Protein AF-A0A7S0TT27-F1 (afdb_monomer)

Organism: Hemiselmis andersenii (NCBI:txid464988)

Secondary structure (DSSP, 8-state):
-------PPP---------------TTSS---STTHHHHHHHHHHHHHHHHHHHHHHHHHHHHHHHHHHHHHHHHHHS----TTTT------------------------------------------------PPPPTT--HHHHHHHHHHS-HHHHHHHHHHHHHHHTTSS-HHHHHHHHHTTTTT-HHHHHHHHSS-----------HHHHHHHHHHHTS----

Foldseek 3Di:
DDDDDPDDPPPPDPPDDPDPPPPDDLPPDDDDDPCVVVSVVVVVVVVVVVVVVVVVVVVVVVVVVVVVVVVVVVCVVDVPPPPPPPPPDDDDDDDDDDDDDDDDDPPPPDDPPPPPPPDDPDPDDPDDPDDQPPDAQDPPDHPVLLVQLLVQADPVLNVQLVVLVVCVSSVNADSVRNLVSVVVCCVRGVSSVVSVVPDPPPPPPPVPQPVVNVVVVVVVVVDDPDD

Mean predicted aligned error: 20.63 Å

Sequence (227 aa):
GQPVFPFPPPAWGARSAPSTIIAWKPGSGVRFGSDSKQMLRCSQLFEELQAEVKDIQKRKRERDEEERATSKRIALANPLNPPFSALTTVAPAAAAATVKRVPAPLKVEAAPVKVETIASPTFRVPMSPKAKAQRSVPAPLSWPVVHQCLDEVSSSAAVAIKLALDCWRRNTLSDEDLISTIRCHSSASPALAKALSSAPKAEEEFEVASSDDMAALLKLSAGAIPA

Structure (mmCIF, N/CA/C/O backbone):
data_AF-A0A7S0TT27-F1
#
_entry.id   AF-A0A7S0TT27-F1
#
loop_
_atom_site.group_PDB
_atom_site.id
_atom_site.type_symbol
_atom_site.label_atom_id
_atom_site.label_alt_id
_atom_site.label_comp_id
_atom_site.label_asym_id
_atom_site.label_entity_id
_atom_site.label_seq_id
_atom_site.pdbx_PDB_ins_code
_atom_site.Cartn_x
_atom_site.Cartn_y
_atom_site.Cartn_z
_atom_site.occupancy
_atom_site.B_iso_or_equiv
_atom_site.auth_seq_id
_atom_site.auth_comp_id
_atom_site.auth_asym_id
_atom_site.auth_atom_id
_atom_site.pdbx_PDB_model_num
ATOM 1 N N . GLY A 1 1 ? 31.888 29.737 44.671 1.00 46.75 1 GLY A N 1
ATOM 2 C CA . GLY A 1 1 ? 32.438 28.939 43.562 1.00 46.75 1 GLY A CA 1
ATOM 3 C C . GLY A 1 1 ? 31.289 28.438 42.725 1.00 46.75 1 GLY A C 1
ATOM 4 O O . GLY A 1 1 ? 30.429 27.764 43.272 1.00 46.75 1 GLY A O 1
ATOM 5 N N . GLN A 1 2 ? 31.223 28.833 41.456 1.00 41.53 2 GLN A N 1
ATOM 6 C CA . GLN A 1 2 ? 30.239 28.308 40.508 1.00 41.53 2 GLN A CA 1
ATOM 7 C C . GLN A 1 2 ? 30.875 27.193 39.666 1.00 41.53 2 GLN A C 1
ATOM 9 O O . GLN A 1 2 ? 32.054 27.315 39.327 1.00 41.53 2 GLN A O 1
ATOM 14 N N . PRO A 1 3 ? 30.140 26.118 39.331 1.00 56.19 3 PRO A N 1
ATOM 15 C CA . PRO A 1 3 ? 30.650 25.080 38.450 1.00 56.19 3 PRO A CA 1
ATOM 16 C C . PRO A 1 3 ? 30.638 25.565 36.995 1.00 56.19 3 PRO A C 1
ATOM 18 O O . PRO A 1 3 ? 29.597 25.909 36.438 1.00 56.19 3 PRO A O 1
ATOM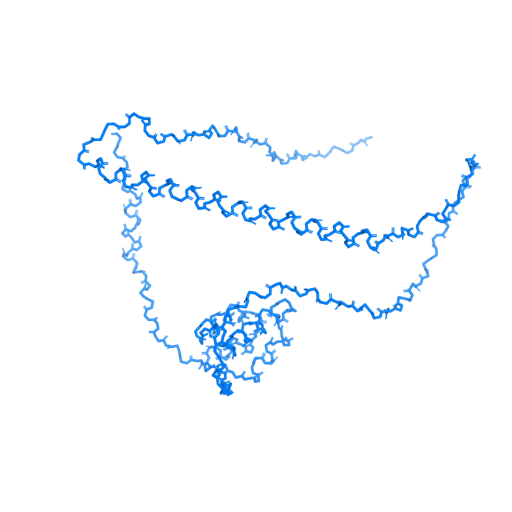 21 N N . VAL A 1 4 ? 31.824 25.576 36.391 1.00 56.44 4 VAL A N 1
ATOM 22 C CA . VAL A 1 4 ? 32.042 25.768 34.956 1.00 56.44 4 VAL A CA 1
ATOM 23 C C . VAL A 1 4 ? 31.762 24.430 34.268 1.00 56.44 4 VAL A C 1
ATOM 25 O O . VAL A 1 4 ? 32.466 23.455 34.516 1.00 56.44 4 VAL A O 1
ATOM 28 N N . PHE A 1 5 ? 30.737 24.368 33.419 1.00 53.78 5 PHE A N 1
ATOM 29 C CA . PHE A 1 5 ? 30.515 23.234 32.518 1.00 53.78 5 PHE A CA 1
ATOM 30 C C . PHE A 1 5 ? 31.282 23.469 31.205 1.00 53.78 5 PHE A C 1
ATOM 32 O O . PHE A 1 5 ? 31.020 24.472 30.539 1.00 53.78 5 PHE A O 1
ATOM 39 N N . PRO A 1 6 ? 32.201 22.574 30.791 1.00 62.50 6 PRO A N 1
ATOM 40 C CA . PRO A 1 6 ? 32.959 22.719 29.558 1.00 62.50 6 PRO A CA 1
ATOM 41 C C . PRO A 1 6 ? 32.312 21.879 28.453 1.00 62.50 6 PRO A C 1
ATOM 43 O O . PRO A 1 6 ? 32.853 20.855 28.058 1.00 62.50 6 PRO A O 1
ATOM 46 N N . PHE A 1 7 ? 31.139 22.272 27.960 1.00 54.59 7 PHE A N 1
ATOM 47 C CA . PHE A 1 7 ? 30.603 21.675 26.734 1.00 54.59 7 PHE A CA 1
ATOM 48 C C . PHE A 1 7 ? 29.973 22.757 25.857 1.00 54.59 7 PHE A C 1
ATOM 50 O O . PHE A 1 7 ? 28.923 23.294 26.218 1.00 54.59 7 PHE A O 1
ATOM 57 N N . PRO A 1 8 ? 30.593 23.111 24.715 1.00 67.00 8 PRO A N 1
ATOM 58 C CA . PRO A 1 8 ? 29.920 23.935 23.727 1.00 67.00 8 PRO A CA 1
ATOM 59 C C . PRO A 1 8 ? 28.738 23.141 23.143 1.00 67.00 8 PRO A C 1
ATOM 61 O O . PRO A 1 8 ? 28.882 21.945 22.868 1.00 67.00 8 PRO A O 1
ATOM 64 N N . PRO A 1 9 ? 27.562 23.764 22.957 1.00 61.19 9 PRO A N 1
ATOM 65 C CA . PRO A 1 9 ? 26.438 23.100 22.317 1.00 61.19 9 PRO A CA 1
ATOM 66 C C . PRO A 1 9 ? 26.790 22.745 20.862 1.00 61.19 9 PRO A C 1
ATOM 68 O O . PRO A 1 9 ? 27.521 23.490 20.203 1.00 61.19 9 PRO A O 1
ATOM 71 N N . PRO A 1 10 ? 26.271 21.625 20.334 1.00 55.97 10 PRO A N 1
ATOM 72 C CA . PRO A 1 10 ? 26.492 21.247 18.948 1.00 55.97 10 PRO A CA 1
ATOM 73 C C . PRO A 1 10 ? 25.905 22.315 18.017 1.00 55.97 10 PRO A C 1
ATOM 75 O O . PRO A 1 10 ? 24.745 22.709 18.141 1.00 55.97 10 PRO A O 1
ATOM 78 N N . ALA A 1 11 ? 26.724 22.790 17.079 1.00 56.81 11 ALA A N 1
ATOM 79 C CA . ALA A 1 11 ? 26.363 23.794 16.085 1.00 56.81 11 ALA A CA 1
ATOM 80 C C . ALA A 1 11 ? 25.402 23.210 15.033 1.00 56.81 11 ALA A C 1
ATOM 82 O O . ALA A 1 11 ? 25.773 22.941 13.894 1.00 56.81 11 ALA A O 1
ATOM 83 N N . TRP A 1 12 ? 24.143 22.995 15.406 1.00 54.72 12 TRP A N 1
ATOM 84 C CA . TRP A 1 12 ? 23.067 22.645 14.479 1.00 54.72 12 TRP A CA 1
ATOM 85 C C . TRP A 1 12 ? 22.448 23.933 13.947 1.00 54.72 12 TRP A C 1
ATOM 87 O O . TRP A 1 12 ? 21.390 24.372 14.392 1.00 54.72 12 TRP A O 1
ATOM 97 N N . GLY A 1 13 ? 23.158 24.612 13.049 1.00 53.41 13 GLY A N 1
ATOM 98 C CA . GLY A 1 13 ? 22.702 25.927 12.606 1.00 53.41 13 GLY A CA 1
ATOM 99 C C . GLY A 1 13 ? 23.463 26.573 11.463 1.00 53.41 13 GLY A C 1
ATOM 100 O O . GLY A 1 13 ? 23.329 27.779 11.286 1.00 53.41 13 GLY A O 1
ATOM 101 N N . ALA A 1 14 ? 24.223 25.824 10.662 1.00 51.31 14 ALA A N 1
ATOM 102 C CA . ALA A 1 14 ? 24.600 26.318 9.343 1.00 51.31 14 ALA A CA 1
ATOM 103 C C . ALA A 1 14 ? 23.358 26.215 8.448 1.00 51.31 14 ALA A C 1
ATOM 105 O O . ALA A 1 14 ? 23.117 25.197 7.804 1.00 51.31 14 ALA A O 1
ATOM 106 N N . ARG A 1 15 ? 22.513 27.253 8.481 1.00 52.94 15 ARG A N 1
ATOM 107 C CA . ARG A 1 15 ? 21.443 27.437 7.499 1.00 52.94 15 ARG A CA 1
ATOM 108 C C . ARG A 1 15 ? 22.128 27.494 6.141 1.00 52.94 15 ARG A C 1
ATOM 110 O O . ARG A 1 15 ? 22.795 28.481 5.834 1.00 52.94 15 ARG A O 1
ATOM 117 N N . SER A 1 16 ? 22.006 26.423 5.366 1.00 54.81 16 SER A N 1
ATOM 118 C CA . SER A 1 16 ? 22.283 26.451 3.939 1.00 54.81 16 SER A CA 1
ATOM 119 C C . SER A 1 16 ? 21.575 27.677 3.372 1.00 54.81 16 SER A C 1
ATOM 121 O O . SER A 1 16 ? 20.382 27.883 3.614 1.00 54.81 16 SER A O 1
ATOM 123 N N . ALA A 1 17 ? 22.345 28.541 2.708 1.00 58.16 17 ALA A N 1
ATOM 124 C CA . ALA A 1 17 ? 21.802 29.688 2.000 1.00 58.16 17 ALA A CA 1
ATOM 125 C C . ALA A 1 17 ? 20.611 29.219 1.146 1.00 58.16 17 ALA A C 1
ATOM 127 O O . ALA A 1 17 ? 20.665 28.097 0.631 1.00 58.16 17 ALA A O 1
ATOM 128 N N . PRO A 1 18 ? 19.539 30.023 1.016 1.00 53.53 18 PRO A N 1
ATOM 129 C CA . PRO A 1 18 ? 18.418 29.660 0.166 1.00 53.53 18 PRO A CA 1
ATOM 130 C C . PRO A 1 18 ? 18.987 29.395 -1.221 1.00 53.53 18 PRO A C 1
ATOM 132 O O . PRO A 1 18 ? 19.485 30.313 -1.873 1.00 53.53 18 PRO A O 1
ATOM 135 N N . SER A 1 19 ? 18.988 28.126 -1.632 1.00 55.34 19 SER A N 1
ATOM 136 C CA . SER A 1 19 ? 19.321 27.759 -2.994 1.00 55.34 19 SER A CA 1
ATOM 137 C C . SER A 1 19 ? 18.408 28.599 -3.867 1.00 55.34 19 SER A C 1
ATOM 139 O O . SER A 1 19 ? 17.183 28.544 -3.747 1.00 55.34 19 SER A O 1
ATOM 141 N N . THR A 1 20 ? 19.006 29.474 -4.669 1.00 51.81 20 THR A N 1
ATOM 142 C CA . THR A 1 20 ? 18.300 30.215 -5.698 1.00 51.81 20 THR A CA 1
ATOM 143 C C . THR A 1 20 ? 17.615 29.155 -6.537 1.00 51.81 20 THR A C 1
ATOM 145 O O . THR A 1 20 ? 18.269 28.422 -7.274 1.00 51.81 20 THR A O 1
ATOM 148 N N . ILE A 1 21 ? 16.305 29.001 -6.342 1.00 56.06 21 ILE A N 1
ATOM 149 C CA . ILE A 1 21 ? 15.472 28.138 -7.162 1.00 56.06 21 ILE A CA 1
ATOM 150 C C . ILE A 1 21 ? 15.630 28.717 -8.559 1.00 56.06 21 ILE A C 1
ATOM 152 O O . ILE A 1 21 ? 15.074 29.772 -8.866 1.00 56.06 21 ILE A O 1
ATOM 156 N N . ILE A 1 22 ? 16.476 28.084 -9.371 1.00 52.81 22 ILE A N 1
ATOM 157 C CA . ILE A 1 22 ? 16.621 28.420 -10.778 1.00 52.81 22 ILE A CA 1
ATO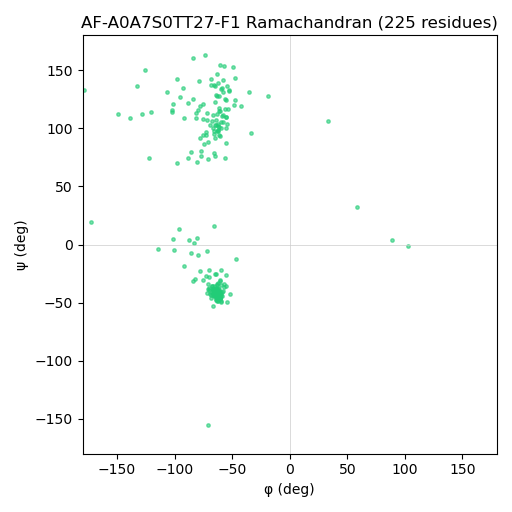M 158 C C . ILE A 1 22 ? 15.255 28.100 -11.363 1.00 52.81 22 ILE A C 1
ATOM 160 O O . ILE A 1 22 ? 14.911 26.940 -11.579 1.00 52.81 22 ILE A O 1
ATOM 164 N N . ALA A 1 23 ? 14.434 29.137 -11.509 1.00 58.69 23 ALA A N 1
ATOM 165 C CA . ALA A 1 23 ? 13.133 29.045 -12.133 1.00 58.69 23 ALA A CA 1
ATOM 166 C C . ALA A 1 23 ? 13.380 28.681 -13.594 1.00 58.69 23 ALA A C 1
ATOM 168 O O . ALA A 1 23 ? 13.636 29.547 -14.433 1.00 58.69 23 ALA A O 1
ATOM 169 N N . TRP A 1 24 ? 13.392 27.381 -13.870 1.00 52.31 24 TRP A N 1
ATO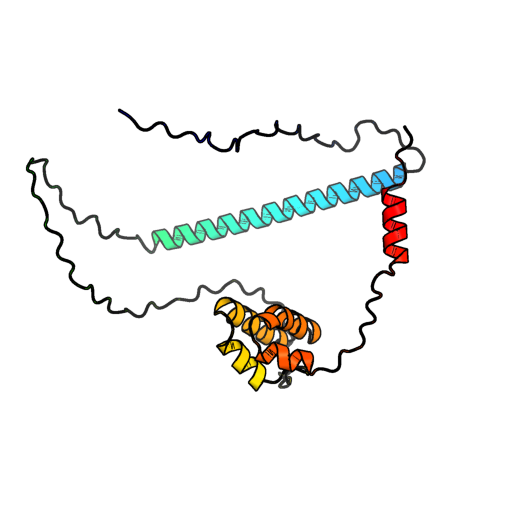M 170 C CA . TRP A 1 24 ? 13.560 26.860 -15.210 1.00 52.31 24 TRP A CA 1
ATOM 171 C C . TRP A 1 24 ? 12.405 27.384 -16.063 1.00 52.31 24 TRP A C 1
ATOM 173 O O . TRP A 1 24 ? 11.236 27.103 -15.791 1.00 52.31 24 TRP A O 1
ATOM 183 N N . LYS A 1 25 ? 12.734 28.216 -17.055 1.00 60.28 25 LYS A N 1
ATOM 184 C CA . LYS A 1 25 ? 11.783 28.726 -18.040 1.00 60.28 25 LYS A CA 1
ATOM 185 C C . LYS A 1 25 ? 11.979 27.937 -19.334 1.00 60.28 25 LYS A C 1
ATOM 187 O O . LYS A 1 25 ? 13.040 28.076 -19.951 1.00 60.28 25 LYS A O 1
ATOM 192 N N . PRO A 1 26 ? 10.986 27.143 -19.769 1.00 54.97 26 PRO A N 1
ATOM 193 C CA . PRO A 1 26 ? 11.035 26.529 -21.086 1.00 54.97 26 PRO A CA 1
ATOM 194 C C . PRO A 1 26 ? 11.220 27.634 -22.140 1.00 54.97 26 PRO A C 1
ATOM 196 O O . PRO A 1 26 ? 10.469 28.608 -22.158 1.00 54.97 26 PRO A O 1
ATOM 199 N N . GLY A 1 27 ? 12.259 27.522 -22.973 1.00 56.97 27 GLY A N 1
ATOM 200 C CA . GLY A 1 27 ? 12.541 28.466 -24.065 1.00 56.97 27 GLY A CA 1
ATOM 201 C C . GLY A 1 27 ? 13.655 29.495 -23.824 1.00 56.97 27 GLY A C 1
ATOM 202 O O . GLY A 1 27 ? 13.967 30.253 -24.742 1.00 56.97 27 GLY A O 1
ATOM 203 N N . SER A 1 28 ? 14.313 29.529 -22.657 1.00 53.97 28 SER A N 1
ATOM 204 C CA . SER A 1 28 ? 15.457 30.433 -22.441 1.00 53.97 28 SER A CA 1
ATOM 205 C C . SER A 1 28 ? 16.747 29.915 -23.103 1.00 53.97 28 SER A C 1
ATOM 207 O O . SER A 1 28 ? 17.652 29.411 -22.444 1.00 53.97 28 SER A O 1
ATOM 209 N N . GLY A 1 29 ? 16.840 30.056 -24.425 1.00 51.34 29 GLY A N 1
ATOM 210 C CA . GLY A 1 29 ? 18.122 30.270 -25.108 1.00 51.34 29 GLY A CA 1
ATOM 211 C C . GLY A 1 29 ? 18.935 29.056 -25.565 1.00 51.34 29 GLY A C 1
ATOM 212 O O . GLY A 1 29 ? 20.011 29.261 -26.122 1.00 51.34 29 GLY A O 1
ATOM 213 N N . VAL A 1 30 ? 18.462 27.817 -25.417 1.00 54.47 30 VAL A N 1
ATOM 214 C CA . VAL A 1 30 ? 19.180 26.667 -25.994 1.00 54.47 30 VAL A CA 1
ATOM 215 C C . VAL A 1 30 ? 18.826 26.553 -27.484 1.00 54.47 30 VAL A C 1
ATOM 217 O O . VAL A 1 30 ? 17.671 26.330 -27.845 1.00 54.47 30 VAL A O 1
ATOM 220 N N . ARG A 1 31 ? 19.805 26.782 -28.370 1.00 53.34 31 ARG A N 1
ATOM 221 C CA . ARG A 1 31 ? 19.645 26.618 -29.825 1.00 53.34 31 ARG A CA 1
ATOM 222 C C . ARG A 1 31 ? 19.722 25.130 -30.164 1.00 53.34 31 ARG A C 1
ATOM 224 O O . ARG A 1 31 ? 20.751 24.514 -29.915 1.00 53.34 31 ARG A O 1
ATOM 231 N N . PHE A 1 32 ? 18.662 24.569 -30.744 1.00 53.91 32 PHE A N 1
ATOM 232 C CA . PHE A 1 32 ? 18.597 23.141 -31.070 1.00 53.91 32 PHE A CA 1
ATOM 233 C C . PHE A 1 32 ? 18.732 22.878 -32.571 1.00 53.91 32 PHE A C 1
ATOM 235 O O . PHE A 1 32 ? 18.027 23.482 -33.381 1.00 53.91 32 PHE A O 1
ATOM 242 N N . GLY A 1 33 ? 19.619 21.935 -32.912 1.00 54.91 33 GLY A N 1
ATOM 243 C CA . GLY A 1 33 ? 19.605 21.192 -34.175 1.00 54.91 33 GLY A CA 1
ATOM 244 C C . GLY A 1 33 ? 18.435 20.199 -34.221 1.00 54.91 33 GLY A C 1
ATOM 245 O O . GLY A 1 33 ? 17.439 20.394 -33.532 1.00 54.91 33 GLY A O 1
ATOM 246 N N . SER A 1 34 ? 18.534 19.130 -35.017 1.00 56.28 34 SER A N 1
ATOM 247 C CA . SER A 1 34 ? 17.492 18.106 -35.279 1.00 56.28 34 SER A CA 1
ATOM 248 C C . SER A 1 34 ? 16.738 17.525 -34.062 1.00 56.28 34 SER A C 1
ATOM 250 O O . SER A 1 34 ? 15.678 16.926 -34.239 1.00 56.28 34 SER A O 1
ATOM 252 N N . ASP A 1 35 ? 17.215 17.768 -32.844 1.00 61.84 35 ASP A N 1
ATOM 253 C CA . ASP A 1 35 ? 16.575 17.463 -31.556 1.00 61.84 35 ASP A CA 1
ATOM 254 C C . ASP A 1 35 ? 1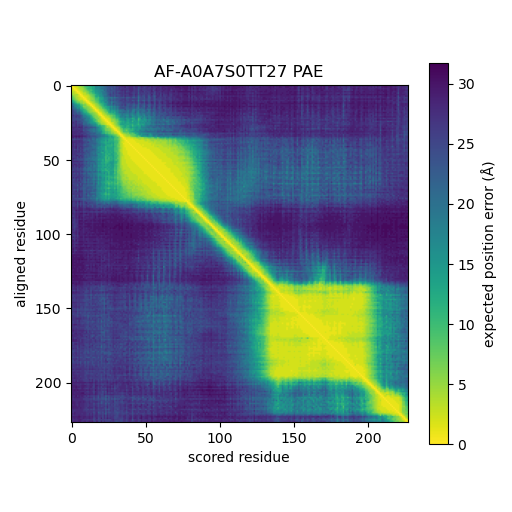5.366 18.362 -31.223 1.00 61.84 35 ASP A C 1
ATOM 256 O O . ASP A 1 35 ? 14.651 18.127 -30.246 1.00 61.84 35 ASP A O 1
ATOM 260 N N . SER A 1 36 ? 15.080 19.380 -32.042 1.00 68.31 36 SER A N 1
ATOM 261 C CA . SER A 1 36 ? 13.991 20.345 -31.822 1.00 68.31 36 SER A CA 1
ATOM 262 C C . SER A 1 36 ? 12.600 19.707 -31.696 1.00 68.31 36 SER A C 1
ATOM 264 O O . SER A 1 36 ? 11.783 20.163 -30.896 1.00 68.31 36 SER A O 1
ATOM 266 N N . LYS A 1 37 ? 12.326 18.613 -32.420 1.00 75.69 37 LYS A N 1
ATOM 267 C CA . LYS A 1 37 ? 11.048 17.880 -32.319 1.00 75.69 37 LYS A CA 1
ATOM 268 C C . LYS A 1 37 ? 10.913 17.114 -31.002 1.00 75.69 37 LYS A C 1
ATOM 270 O O . LYS A 1 37 ? 9.824 17.067 -30.438 1.00 75.69 37 LYS A O 1
ATOM 275 N N . GLN A 1 38 ? 12.003 16.523 -30.511 1.00 76.56 38 GLN A N 1
ATOM 276 C CA . GLN A 1 38 ? 12.004 15.828 -29.220 1.00 76.56 38 GLN A CA 1
ATOM 277 C C . GLN A 1 38 ? 11.847 16.830 -28.077 1.00 76.56 38 GLN A C 1
ATOM 279 O O . GLN A 1 38 ? 11.021 16.629 -27.194 1.00 76.56 38 GLN A O 1
ATOM 284 N N . MET A 1 39 ? 12.548 17.957 -28.162 1.00 79.38 39 MET A N 1
ATOM 285 C CA . MET A 1 39 ? 12.404 19.105 -27.268 1.00 79.38 39 MET A CA 1
ATOM 286 C C . MET A 1 39 ? 10.962 19.622 -27.176 1.00 79.38 39 MET A C 1
ATOM 288 O O . MET A 1 39 ? 10.447 19.778 -26.072 1.00 79.38 39 MET A O 1
ATOM 292 N N . LEU A 1 40 ? 10.295 19.838 -28.318 1.00 81.69 40 LEU A N 1
ATOM 293 C CA . LEU A 1 40 ? 8.891 20.271 -28.365 1.00 81.69 40 LEU A CA 1
ATOM 294 C C . LEU A 1 40 ? 7.947 19.249 -27.723 1.00 81.69 40 LEU A C 1
ATOM 296 O O . LEU A 1 40 ? 7.026 19.617 -26.996 1.00 81.69 40 LEU A O 1
ATOM 300 N N . ARG A 1 41 ? 8.192 17.955 -27.952 1.00 83.75 41 ARG A N 1
ATOM 301 C CA . ARG A 1 41 ? 7.414 16.889 -27.314 1.00 83.75 41 ARG A CA 1
ATOM 302 C C . ARG A 1 41 ? 7.631 16.872 -25.800 1.00 83.75 41 ARG A C 1
ATOM 304 O O . ARG A 1 41 ? 6.667 16.769 -25.052 1.00 83.75 41 ARG A O 1
ATOM 311 N N . CYS A 1 42 ? 8.872 17.011 -25.341 1.00 83.12 42 CYS A N 1
ATOM 312 C CA . CYS A 1 42 ? 9.187 17.080 -23.915 1.00 83.12 42 CYS A CA 1
ATOM 313 C C . CYS A 1 42 ? 8.566 18.313 -23.247 1.00 83.12 42 CYS A C 1
ATOM 315 O O . CYS A 1 42 ? 8.061 18.196 -22.134 1.00 83.12 42 CYS A O 1
ATOM 317 N N . SER A 1 43 ? 8.548 19.476 -23.911 1.00 87.50 43 SER A N 1
ATOM 318 C CA . SER A 1 43 ? 7.884 20.664 -23.362 1.00 87.50 43 SER A CA 1
ATOM 319 C C . SER A 1 43 ? 6.371 20.482 -23.260 1.00 87.50 43 SER A C 1
ATOM 321 O O . SER A 1 43 ? 5.802 20.851 -22.240 1.00 87.50 43 SER A O 1
ATOM 323 N N . GLN A 1 44 ? 5.734 19.856 -24.256 1.00 89.12 44 GLN A N 1
ATOM 324 C CA . GLN A 1 44 ? 4.300 19.544 -24.210 1.00 89.12 44 GLN A CA 1
ATOM 325 C C . GLN A 1 44 ? 3.964 18.589 -23.061 1.00 89.12 44 GLN A C 1
ATOM 327 O O . GLN A 1 44 ? 3.094 18.892 -22.251 1.00 89.12 44 GLN A O 1
ATOM 332 N N . LEU A 1 45 ? 4.714 17.491 -22.921 1.00 91.31 45 LEU A N 1
ATOM 333 C CA . LEU A 1 45 ? 4.531 16.548 -21.811 1.00 91.31 45 LEU A CA 1
ATOM 334 C C . LEU A 1 45 ? 4.725 17.220 -20.446 1.00 91.31 45 LEU A C 1
ATOM 336 O O . LEU A 1 45 ? 4.046 16.888 -19.477 1.00 91.31 45 LEU A O 1
ATOM 340 N N . PHE A 1 46 ? 5.645 18.180 -20.353 1.00 92.94 46 PHE A N 1
ATOM 341 C CA . PHE A 1 46 ? 5.861 18.926 -19.120 1.00 92.94 46 PHE A CA 1
ATOM 342 C C . PHE A 1 46 ? 4.701 19.878 -18.802 1.00 92.94 46 PHE A C 1
ATOM 344 O O . PHE A 1 46 ? 4.310 19.991 -17.642 1.00 92.94 46 PHE A O 1
ATOM 351 N N . GLU A 1 47 ? 4.129 20.542 -19.806 1.00 90.56 47 GLU A N 1
ATOM 352 C CA . GLU A 1 47 ? 2.929 21.372 -19.642 1.00 90.56 47 GLU A CA 1
ATOM 353 C C . GLU A 1 47 ? 1.712 20.538 -19.223 1.00 90.56 47 GLU A C 1
ATOM 355 O O . GLU A 1 47 ? 0.994 20.935 -18.302 1.00 90.56 47 GLU A O 1
ATOM 360 N N . GLU A 1 48 ? 1.525 19.359 -19.823 1.00 93.00 48 GLU A N 1
ATOM 361 C CA . GLU A 1 48 ? 0.484 18.395 -19.441 1.00 93.00 48 GLU A CA 1
ATOM 362 C C . GLU A 1 48 ? 0.653 17.947 -17.985 1.00 93.00 48 GLU A C 1
ATOM 364 O O . GLU A 1 48 ? -0.277 18.062 -17.185 1.00 93.00 48 GLU A O 1
ATOM 369 N N . LEU A 1 49 ? 1.866 17.549 -17.590 1.00 94.75 49 LEU A N 1
ATOM 370 C CA . LEU A 1 49 ? 2.158 17.160 -16.210 1.00 94.75 49 LEU A CA 1
ATOM 371 C C . LEU A 1 49 ? 1.915 18.315 -15.225 1.00 94.75 49 LEU A C 1
ATOM 373 O O . LEU A 1 49 ? 1.372 18.116 -14.137 1.00 94.75 49 LEU A O 1
ATOM 377 N N . GLN A 1 50 ? 2.292 19.544 -15.588 1.00 95.06 50 GLN A N 1
ATOM 378 C CA . GLN A 1 50 ? 2.007 20.715 -14.759 1.00 95.06 50 GLN A CA 1
ATOM 379 C C . GLN A 1 50 ? 0.505 20.958 -14.596 1.00 95.06 50 GLN A C 1
ATOM 381 O O . GLN A 1 50 ? 0.077 21.362 -13.509 1.00 95.06 50 GLN A O 1
ATOM 386 N N . ALA A 1 51 ? -0.287 20.745 -15.647 1.00 93.00 51 ALA A N 1
ATOM 387 C CA . ALA A 1 51 ? -1.740 20.849 -15.583 1.00 93.00 51 ALA A CA 1
ATOM 388 C C . ALA A 1 51 ? -2.323 19.781 -14.645 1.00 93.00 51 ALA A C 1
ATOM 390 O O . ALA A 1 51 ? -3.072 20.123 -13.729 1.00 93.00 51 ALA A O 1
ATOM 391 N N . GLU A 1 52 ? -1.889 18.525 -14.768 1.00 94.44 52 GLU A N 1
ATOM 392 C CA . GLU A 1 52 ? -2.331 17.434 -13.890 1.00 94.44 52 GLU A CA 1
ATOM 393 C C . GLU A 1 52 ? -2.000 17.692 -12.416 1.00 94.44 52 GLU A C 1
ATOM 395 O O . GLU A 1 52 ? -2.851 17.519 -11.537 1.00 94.44 52 GLU A O 1
ATOM 400 N N . VAL A 1 53 ? -0.784 18.162 -12.118 1.00 96.94 53 VAL A N 1
ATOM 401 C CA . VAL A 1 53 ? -0.377 18.502 -10.745 1.00 96.94 53 VAL A CA 1
ATOM 402 C C . VAL A 1 53 ? -1.250 19.623 -10.182 1.00 96.94 53 VAL A C 1
ATOM 404 O O . VAL A 1 53 ? -1.694 19.538 -9.031 1.00 96.94 53 VAL A O 1
ATOM 407 N N . LYS A 1 54 ? -1.542 20.661 -10.974 1.00 95.06 54 LYS A N 1
ATOM 408 C CA . LYS A 1 54 ? -2.438 21.753 -10.560 1.00 95.06 54 LYS A CA 1
ATOM 409 C C . LYS A 1 54 ? -3.854 21.244 -10.289 1.00 95.06 54 LYS A C 1
ATOM 411 O O . LYS A 1 54 ? -4.440 21.627 -9.274 1.00 95.06 54 LYS A O 1
ATOM 416 N N . ASP A 1 55 ? -4.369 20.343 -11.117 1.00 96.19 55 ASP A N 1
ATOM 417 C CA . ASP A 1 55 ? -5.694 19.743 -10.947 1.00 96.19 55 ASP A CA 1
ATOM 418 C C . ASP A 1 55 ? -5.780 18.846 -9.710 1.00 96.19 55 ASP A C 1
ATOM 420 O O . ASP A 1 55 ? -6.774 18.873 -8.979 1.00 96.19 55 ASP A O 1
ATOM 424 N N . ILE A 1 56 ? -4.734 18.073 -9.415 1.00 93.12 56 ILE A N 1
ATOM 425 C CA . ILE A 1 56 ? -4.645 17.284 -8.177 1.00 93.12 56 ILE A CA 1
ATOM 426 C C . ILE A 1 56 ? -4.626 18.213 -6.957 1.00 93.12 56 ILE A C 1
ATOM 428 O O . ILE A 1 56 ? -5.370 17.992 -5.999 1.00 93.12 56 ILE A O 1
ATOM 432 N N . GLN A 1 57 ? -3.823 19.280 -6.989 1.00 94.88 57 GLN A N 1
ATOM 433 C CA . GLN A 1 57 ? -3.771 20.264 -5.903 1.00 94.88 57 GLN A CA 1
ATOM 434 C C . GLN A 1 57 ? -5.098 21.004 -5.712 1.00 94.88 57 GLN A C 1
ATOM 436 O O . GLN A 1 57 ? -5.437 21.360 -4.582 1.00 94.88 57 GLN A O 1
ATOM 441 N N . LYS A 1 58 ? -5.839 21.266 -6.792 1.00 97.06 58 LYS A N 1
ATOM 442 C CA . LYS A 1 58 ? -7.174 21.867 -6.736 1.00 97.06 58 LYS A CA 1
ATOM 443 C C . LYS A 1 58 ? -8.169 20.919 -6.065 1.00 97.06 58 LYS A C 1
ATOM 445 O O . LYS A 1 58 ? -8.750 21.297 -5.054 1.00 97.06 58 LYS A O 1
ATOM 450 N N . ARG A 1 59 ? -8.266 19.670 -6.536 1.00 93.88 59 ARG A N 1
ATOM 451 C CA . ARG A 1 59 ? -9.144 18.640 -5.945 1.00 93.88 59 ARG A CA 1
ATOM 452 C C . ARG A 1 59 ? -8.846 18.386 -4.470 1.00 93.88 59 ARG A C 1
ATOM 454 O O . ARG A 1 59 ? -9.758 18.158 -3.681 1.00 93.88 59 ARG A O 1
ATOM 461 N N . LYS A 1 60 ? -7.568 18.432 -4.081 1.00 96.00 60 LYS A N 1
ATOM 462 C CA . LYS A 1 60 ? -7.171 18.335 -2.672 1.00 96.00 60 LYS A CA 1
ATOM 463 C C . LYS A 1 60 ? -7.707 19.512 -1.854 1.00 96.00 60 LYS A C 1
ATOM 465 O O . LYS A 1 60 ? -8.303 19.286 -0.813 1.00 96.00 60 LYS A O 1
ATOM 470 N N . ARG A 1 61 ? -7.532 20.748 -2.334 1.00 96.75 61 ARG A N 1
ATOM 471 C CA . ARG A 1 61 ? -8.027 21.951 -1.643 1.00 96.75 61 ARG A CA 1
ATOM 472 C C . ARG A 1 61 ? -9.546 21.957 -1.487 1.00 96.75 61 ARG A C 1
ATOM 474 O O . ARG A 1 61 ? -10.017 22.318 -0.417 1.00 96.75 61 ARG A O 1
ATOM 481 N N . GLU A 1 62 ? -10.277 21.535 -2.515 1.00 96.56 62 GLU A N 1
ATOM 482 C CA . GLU A 1 62 ? -11.739 21.396 -2.464 1.00 96.56 62 GLU A CA 1
ATOM 483 C C . GLU A 1 62 ? -12.158 20.390 -1.382 1.00 96.56 62 GLU A C 1
ATOM 485 O O . GLU A 1 62 ? -12.978 20.715 -0.527 1.00 96.56 62 GLU A O 1
ATOM 490 N N . ARG A 1 63 ? -11.516 19.214 -1.329 1.00 95.31 63 ARG A N 1
ATOM 491 C CA . ARG A 1 63 ? -11.767 18.217 -0.275 1.00 95.31 63 ARG A CA 1
ATOM 492 C C . ARG A 1 63 ? -11.437 18.744 1.123 1.00 95.31 63 ARG A C 1
ATOM 494 O O . ARG A 1 63 ? -12.235 18.583 2.040 1.00 95.31 63 ARG A O 1
ATOM 501 N N . ASP A 1 64 ? -10.290 19.400 1.285 1.00 96.38 64 ASP A N 1
ATOM 502 C CA . ASP A 1 64 ? -9.875 19.976 2.569 1.00 96.38 64 ASP A CA 1
ATOM 503 C C . ASP A 1 64 ? -10.863 21.069 3.038 1.00 96.38 64 ASP A C 1
ATOM 505 O O . ASP A 1 64 ? -11.080 21.261 4.237 1.00 96.38 64 ASP A O 1
ATOM 509 N N . GLU A 1 65 ? -11.466 21.812 2.106 1.00 97.31 65 GLU A N 1
ATOM 510 C CA . GLU A 1 65 ? -12.490 22.815 2.402 1.00 97.31 65 GLU A CA 1
ATOM 511 C C . GLU A 1 65 ? -13.823 22.180 2.817 1.00 97.31 65 GLU A C 1
ATOM 513 O O . GLU A 1 65 ? -14.417 22.618 3.808 1.00 97.31 65 GLU A O 1
ATOM 518 N N . GLU A 1 66 ? -14.248 21.107 2.144 1.00 96.88 66 GLU A N 1
ATOM 519 C CA . GLU A 1 66 ? -15.410 20.302 2.540 1.00 96.88 66 GLU A CA 1
ATOM 520 C C . GLU A 1 66 ? -15.230 19.709 3.945 1.00 96.88 66 GLU A C 1
ATOM 522 O O . GLU A 1 66 ? -16.099 19.880 4.805 1.00 96.88 66 GLU A O 1
ATOM 527 N N . GLU A 1 67 ? -14.076 19.097 4.225 1.00 94.06 67 GLU A N 1
ATOM 528 C CA . GLU A 1 67 ? -13.746 18.522 5.536 1.00 94.06 67 GLU A CA 1
ATOM 529 C C . GLU A 1 67 ? -13.705 19.589 6.642 1.00 94.06 67 GLU A C 1
ATOM 531 O O . GLU A 1 67 ? -14.157 19.369 7.777 1.00 94.06 67 GLU A O 1
ATOM 536 N N . ARG A 1 68 ? -13.210 20.792 6.324 1.00 96.62 68 ARG A N 1
ATOM 537 C CA . ARG A 1 68 ? -13.229 21.935 7.247 1.00 96.62 68 ARG A CA 1
ATOM 538 C C . ARG A 1 68 ? -14.659 22.399 7.522 1.00 96.62 68 ARG A C 1
ATOM 540 O O . ARG A 1 68 ? -14.988 22.686 8.677 1.00 96.62 68 ARG A O 1
ATOM 547 N N . ALA A 1 69 ? -15.516 22.455 6.505 1.00 96.88 69 ALA A N 1
ATOM 548 C CA . ALA A 1 69 ? -16.922 22.817 6.658 1.00 96.88 69 ALA A CA 1
ATOM 549 C C . ALA A 1 69 ? -17.685 21.786 7.505 1.00 96.88 69 ALA A C 1
ATOM 551 O O . ALA A 1 69 ? -18.430 22.172 8.413 1.00 96.88 69 ALA A O 1
ATOM 552 N N . THR A 1 70 ? -17.452 20.486 7.294 1.00 94.56 70 THR A N 1
ATOM 553 C CA . THR A 1 70 ? -18.046 19.425 8.123 1.00 94.56 70 THR A CA 1
ATOM 554 C C . THR A 1 70 ? -17.548 19.490 9.559 1.00 94.56 70 THR A C 1
ATOM 556 O O . THR A 1 70 ? -18.353 19.412 10.485 1.00 94.56 70 THR A O 1
ATOM 559 N N . SER A 1 71 ? -16.250 19.725 9.766 1.00 92.31 71 SER A N 1
ATOM 560 C CA . SER A 1 71 ? -15.665 19.864 11.105 1.00 92.31 71 SER A CA 1
ATOM 561 C C . SER A 1 71 ? -16.262 21.052 11.856 1.00 92.31 71 SER A C 1
ATOM 563 O O . SER A 1 71 ? -16.658 20.924 13.014 1.00 92.31 71 SER A O 1
ATOM 565 N N . LYS A 1 72 ? -16.421 22.197 11.180 1.00 95.31 72 LYS A N 1
ATOM 566 C CA . LYS A 1 72 ? -17.092 23.375 11.744 1.00 95.31 72 LYS A CA 1
ATOM 567 C C . LYS A 1 72 ? -18.547 23.072 12.104 1.00 95.31 72 LYS A C 1
ATOM 569 O O . LYS A 1 72 ? -18.997 23.468 13.174 1.00 95.31 72 LYS A O 1
ATOM 574 N N . ARG A 1 73 ? -19.278 22.346 11.252 1.00 96.69 73 ARG A N 1
ATOM 575 C CA . ARG A 1 73 ? -20.663 21.932 11.529 1.00 96.69 73 ARG A CA 1
ATOM 576 C C . ARG A 1 73 ? -20.755 21.030 12.762 1.00 96.69 73 ARG A C 1
ATOM 578 O O . ARG A 1 73 ? -21.631 21.247 13.592 1.00 96.69 73 ARG A O 1
ATOM 585 N N . ILE A 1 74 ? -19.852 20.059 12.903 1.00 92.25 74 ILE A N 1
ATOM 586 C CA . ILE A 1 74 ? -19.795 19.157 14.065 1.00 92.25 74 ILE A CA 1
ATOM 587 C C . ILE A 1 74 ? -19.461 19.935 15.342 1.00 92.25 74 ILE A C 1
ATOM 589 O O . ILE A 1 74 ? -20.112 19.720 16.363 1.00 92.25 74 ILE A O 1
ATOM 593 N N . ALA A 1 75 ? -18.500 20.860 15.279 1.00 91.19 75 ALA A N 1
ATOM 594 C CA . ALA A 1 75 ? -18.113 21.698 16.414 1.00 91.19 75 ALA A CA 1
ATOM 595 C C . ALA A 1 75 ? -19.250 22.625 16.875 1.00 91.19 75 ALA A C 1
ATOM 597 O O . ALA A 1 75 ? -19.440 22.816 18.071 1.00 91.19 75 ALA A O 1
ATOM 598 N N . LEU A 1 76 ? -20.038 23.170 15.941 1.00 91.50 76 LEU A N 1
ATOM 599 C CA . LEU A 1 76 ? -21.219 23.975 16.273 1.00 91.50 76 LEU A CA 1
ATOM 600 C C . LEU A 1 76 ? -22.365 23.132 16.850 1.00 91.50 76 LEU A C 1
ATOM 602 O O . LEU A 1 76 ? -23.093 23.615 17.711 1.00 91.50 76 LEU A O 1
ATOM 606 N N . ALA A 1 77 ? -22.526 21.886 16.394 1.00 92.75 77 ALA A N 1
ATOM 607 C CA . ALA A 1 77 ? -23.528 20.964 16.931 1.00 92.75 77 ALA A CA 1
ATOM 608 C C . ALA A 1 77 ? -23.163 20.435 18.329 1.00 92.75 77 ALA A C 1
ATOM 610 O O . ALA A 1 77 ? -24.051 20.103 19.108 1.00 92.75 77 ALA A O 1
ATOM 611 N N . ASN A 1 78 ? -21.867 20.373 18.645 1.00 87.75 78 ASN A N 1
ATOM 612 C CA . ASN A 1 78 ? -21.342 19.884 19.915 1.00 87.75 78 ASN A CA 1
ATOM 613 C C . ASN A 1 78 ? -20.490 20.973 20.571 1.00 87.75 78 ASN A C 1
ATOM 615 O O . ASN A 1 78 ? -19.259 20.868 20.560 1.00 87.75 78 ASN A O 1
ATOM 619 N N . PRO A 1 79 ? -21.110 22.028 21.131 1.00 84.62 79 PRO A N 1
ATOM 620 C CA . PRO A 1 79 ? -20.368 23.000 21.909 1.00 84.62 79 PRO A CA 1
ATOM 621 C C . PRO A 1 79 ? -19.697 22.253 23.061 1.00 84.62 79 PRO A C 1
ATOM 623 O O . PRO A 1 79 ? -20.358 21.737 23.964 1.00 84.62 79 PRO A O 1
ATOM 626 N N . LEU A 1 80 ? -18.370 22.148 23.003 1.00 77.44 80 LEU A N 1
ATOM 627 C CA . LEU A 1 80 ? -17.585 21.670 24.126 1.00 77.44 80 LEU A CA 1
ATOM 628 C C . LEU A 1 80 ? -17.830 22.674 25.245 1.00 77.44 80 LEU A C 1
ATOM 630 O O . LEU A 1 80 ? -17.304 23.780 25.191 1.00 77.44 80 LEU A O 1
ATOM 634 N N . ASN A 1 81 ? -18.654 22.317 26.228 1.00 70.19 81 ASN A N 1
ATOM 635 C CA . ASN A 1 81 ? -18.654 23.009 27.505 1.00 70.19 81 ASN A CA 1
ATOM 636 C C . ASN A 1 81 ? -17.324 22.635 28.159 1.00 70.19 81 ASN A C 1
ATOM 638 O O . ASN A 1 81 ? -17.197 21.494 28.619 1.00 70.19 81 ASN A O 1
ATOM 642 N N . PRO A 1 82 ? -16.300 23.513 28.171 1.00 62.03 82 PRO A N 1
ATOM 643 C CA . PRO A 1 82 ? -15.129 23.216 28.968 1.00 62.03 82 PRO A CA 1
ATOM 644 C C . PRO A 1 82 ? -15.623 23.040 30.412 1.00 62.03 82 PRO A C 1
ATOM 646 O O . PRO A 1 82 ? -16.354 23.904 30.906 1.00 62.03 82 PRO A O 1
ATOM 649 N N . PRO A 1 83 ? -15.241 21.968 31.124 1.00 62.00 83 PRO A N 1
ATOM 650 C CA . PRO A 1 83 ? -15.677 21.730 32.504 1.00 62.00 83 PRO A CA 1
ATOM 651 C C . PRO A 1 83 ? -15.142 22.773 33.511 1.00 62.00 83 PRO A C 1
ATOM 653 O O . PRO A 1 83 ? -15.169 22.544 34.714 1.00 62.00 83 PRO A O 1
ATOM 656 N N . PHE A 1 84 ? -14.645 23.924 33.045 1.00 53.03 84 PHE A N 1
ATOM 657 C CA . PHE A 1 84 ? -13.923 24.917 33.834 1.00 53.03 84 PHE A CA 1
ATOM 658 C C . PHE A 1 84 ? -14.643 26.269 33.982 1.00 53.03 84 PHE A C 1
ATOM 660 O O . PHE A 1 84 ? -14.181 27.120 34.734 1.00 53.03 84 PHE A O 1
ATOM 667 N N . SER A 1 85 ? -15.799 26.486 33.343 1.00 49.94 85 SER A N 1
ATOM 668 C CA . SER A 1 85 ? -16.547 27.752 33.498 1.00 49.94 85 SER A CA 1
ATOM 669 C C . SER A 1 85 ? -17.393 27.842 34.779 1.00 49.94 85 SER A C 1
ATOM 671 O O . SER A 1 85 ? -18.097 28.826 34.971 1.00 49.94 85 SER A O 1
ATOM 673 N N . ALA A 1 86 ? -17.292 26.859 35.680 1.00 51.78 86 ALA A N 1
ATOM 674 C CA . ALA A 1 86 ? -17.873 26.918 37.024 1.00 51.78 86 ALA A CA 1
ATOM 675 C C . ALA A 1 86 ? -16.873 27.365 38.111 1.00 51.78 86 ALA A C 1
ATOM 677 O O . ALA A 1 86 ? -17.171 27.244 39.296 1.00 51.78 86 ALA A O 1
ATOM 678 N N . LEU A 1 87 ? -15.700 27.904 37.750 1.00 52.47 87 LEU A N 1
ATOM 679 C CA . LEU A 1 87 ? -14.896 28.693 38.690 1.00 52.47 87 LEU A CA 1
ATOM 680 C C . LEU A 1 87 ? -15.377 30.139 38.658 1.00 52.47 87 LEU A C 1
ATOM 682 O O . LEU A 1 87 ? -14.830 31.017 37.996 1.00 52.47 87 LEU A O 1
ATOM 686 N N . THR A 1 88 ? -16.475 30.314 39.386 1.00 52.44 88 THR A N 1
ATOM 687 C CA . THR A 1 88 ? -16.879 31.520 40.092 1.00 52.44 88 THR A CA 1
ATOM 688 C C . THR A 1 88 ? -15.712 32.473 40.325 1.00 52.44 88 THR A C 1
ATOM 690 O O . THR A 1 88 ? -14.685 32.117 40.895 1.00 52.44 88 THR A O 1
ATOM 693 N N . THR A 1 89 ? -15.933 33.710 39.908 1.00 50.03 89 THR A N 1
ATOM 694 C CA . THR A 1 89 ? -15.292 34.944 40.346 1.00 50.03 89 THR A CA 1
ATOM 695 C C . THR A 1 89 ? -14.937 34.886 41.840 1.00 50.03 89 THR A C 1
ATOM 697 O O . THR A 1 89 ? -15.775 35.167 42.693 1.00 50.03 89 THR A O 1
ATOM 700 N N . VAL A 1 90 ? -13.701 34.518 42.184 1.00 46.16 90 VAL A N 1
ATOM 701 C CA . VAL A 1 90 ? -13.159 34.754 43.527 1.00 46.16 90 VAL A CA 1
ATOM 702 C C . VAL A 1 90 ? -12.240 35.961 43.426 1.00 46.16 90 VAL A C 1
ATOM 704 O O . VAL A 1 90 ? -11.257 35.964 42.688 1.00 46.16 90 VAL A O 1
ATOM 707 N N . ALA A 1 91 ? -12.646 37.012 44.133 1.00 49.84 91 ALA A N 1
ATOM 708 C CA . ALA A 1 91 ? -11.929 38.263 44.304 1.00 49.84 91 ALA A CA 1
ATOM 709 C C . ALA A 1 91 ? -10.459 38.041 44.719 1.00 49.84 91 ALA A C 1
ATOM 711 O O . ALA A 1 91 ? -10.148 37.043 45.374 1.00 49.84 91 ALA A O 1
ATOM 712 N N . PRO A 1 92 ? -9.545 38.974 44.396 1.00 51.28 92 PRO A N 1
ATOM 713 C CA . PRO A 1 92 ? -8.157 38.867 44.809 1.00 51.28 92 PRO A CA 1
ATOM 714 C C . PRO A 1 92 ? -8.059 39.146 46.313 1.00 51.28 92 PRO A C 1
ATOM 716 O O . PRO A 1 92 ? -8.003 40.294 46.742 1.00 51.28 92 PRO A O 1
ATOM 719 N N . ALA A 1 93 ? -8.040 38.092 47.123 1.00 43.31 93 ALA A N 1
ATOM 720 C CA . ALA A 1 93 ? -7.659 38.172 48.524 1.00 43.31 93 ALA A CA 1
ATOM 721 C C . ALA A 1 93 ? -6.452 37.264 48.756 1.00 43.31 93 ALA A C 1
ATOM 723 O O . ALA A 1 93 ? -6.506 36.046 48.597 1.00 43.31 93 ALA A O 1
ATOM 724 N N . ALA A 1 94 ? -5.341 37.914 49.085 1.00 50.91 94 ALA A N 1
ATOM 725 C CA . ALA A 1 94 ? -4.097 37.307 49.508 1.00 50.91 94 ALA A CA 1
ATOM 726 C C . ALA A 1 94 ? -4.311 36.325 50.669 1.00 50.91 94 ALA A C 1
ATOM 728 O O . ALA A 1 94 ? -4.920 36.695 51.665 1.00 50.91 94 ALA A O 1
ATOM 729 N N . ALA A 1 95 ? -3.742 35.123 50.571 1.00 45.81 95 ALA A N 1
ATOM 730 C CA . ALA A 1 95 ? -3.059 34.447 51.675 1.00 45.81 95 ALA A CA 1
ATOM 731 C C . ALA A 1 95 ? -2.497 33.100 51.207 1.00 45.81 95 ALA A C 1
ATOM 733 O O . ALA A 1 95 ? -3.167 32.299 50.558 1.00 45.81 95 ALA A O 1
ATOM 734 N N . ALA A 1 96 ? -1.241 32.867 51.574 1.00 56.03 96 ALA A N 1
ATOM 735 C CA . ALA A 1 96 ? -0.543 31.605 51.447 1.00 56.03 96 ALA A CA 1
ATOM 736 C C . ALA A 1 96 ? -1.260 30.481 52.212 1.00 56.03 96 ALA A C 1
ATOM 738 O O . ALA A 1 96 ? -1.594 30.644 53.383 1.00 56.03 96 ALA A O 1
ATOM 739 N N . ALA A 1 97 ? -1.407 29.311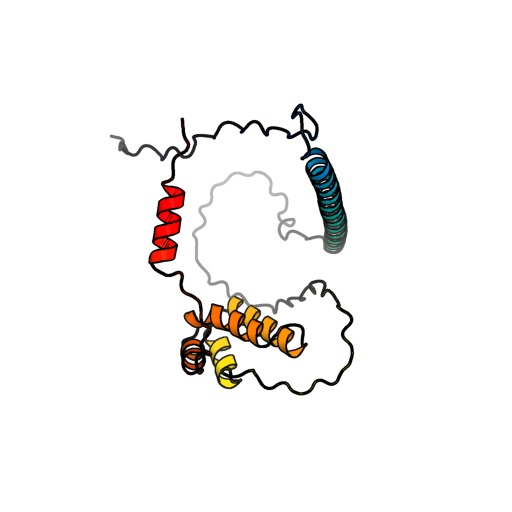 51.588 1.00 45.56 97 ALA A N 1
ATOM 740 C CA . ALA A 1 97 ? -1.665 28.073 52.312 1.00 45.56 97 ALA A CA 1
ATOM 741 C C . ALA A 1 97 ? -1.058 26.873 51.575 1.00 45.56 97 ALA A C 1
ATOM 743 O O . ALA A 1 97 ? -1.470 26.481 50.485 1.00 45.56 97 ALA A O 1
ATOM 744 N N . THR A 1 98 ? -0.044 26.305 52.215 1.00 51.28 98 THR A N 1
ATOM 745 C CA . THR A 1 98 ? 0.654 25.063 51.895 1.00 51.28 98 THR A CA 1
ATOM 746 C C . THR A 1 98 ? -0.322 23.882 51.856 1.00 51.28 98 THR A C 1
ATOM 748 O O . THR A 1 98 ? -0.826 23.459 52.895 1.00 51.28 98 THR A O 1
ATOM 751 N N . VAL A 1 99 ? -0.566 23.306 50.675 1.00 44.97 99 VAL A N 1
ATOM 752 C CA . VAL A 1 99 ? -1.374 22.083 50.529 1.00 44.97 99 VAL A CA 1
ATOM 753 C C . VAL A 1 99 ? -0.464 20.855 50.586 1.00 44.97 99 VAL A C 1
ATOM 755 O O . VAL A 1 99 ? 0.304 20.569 49.668 1.00 44.97 99 VAL A O 1
ATOM 758 N N . LYS A 1 100 ? -0.567 20.117 51.697 1.00 46.81 100 LYS A N 1
ATOM 759 C CA . LYS A 1 100 ? -0.020 18.767 51.885 1.00 46.81 100 LYS A CA 1
ATOM 760 C C . LYS A 1 100 ? -0.665 17.815 50.872 1.00 46.81 100 LYS A C 1
ATOM 762 O O . LYS A 1 100 ? -1.870 17.583 50.902 1.00 46.81 100 LYS A O 1
ATOM 767 N N . ARG A 1 101 ? 0.157 17.252 49.987 1.00 41.06 101 ARG A N 1
ATOM 768 C CA . ARG A 1 101 ? -0.230 16.273 48.966 1.00 41.06 101 ARG A CA 1
ATOM 769 C C . ARG A 1 101 ? -0.450 14.905 49.628 1.00 41.06 101 ARG A C 1
ATOM 771 O O . ARG A 1 101 ? 0.514 14.266 50.037 1.00 41.06 101 ARG A O 1
ATOM 778 N N . VAL A 1 102 ? -1.701 14.464 49.733 1.00 45.50 102 VAL A N 1
ATOM 779 C CA . VAL A 1 102 ? -2.064 13.073 50.059 1.00 45.50 102 VAL A CA 1
ATOM 780 C C . VAL A 1 102 ? -2.461 12.388 48.746 1.00 45.50 102 VAL A C 1
ATOM 782 O O . VAL A 1 102 ? -3.372 12.882 48.081 1.00 45.50 102 VAL A O 1
ATOM 785 N N . PRO A 1 103 ? -1.797 11.300 48.317 1.00 51.44 103 PRO A N 1
ATOM 786 C CA . PRO A 1 103 ? -2.213 10.566 47.131 1.00 51.44 103 PRO A CA 1
ATOM 787 C C . PRO A 1 103 ? -3.361 9.616 47.497 1.00 51.44 103 PRO A C 1
ATOM 789 O O . PRO A 1 103 ? -3.154 8.615 48.178 1.00 51.44 103 PRO A O 1
ATOM 792 N N . ALA A 1 104 ? -4.575 9.929 47.044 1.00 45.41 104 ALA A N 1
ATOM 793 C CA . ALA A 1 104 ? -5.680 8.975 47.008 1.00 45.41 104 ALA A CA 1
ATOM 794 C C . ALA A 1 104 ? -5.710 8.289 45.626 1.00 45.41 104 ALA A C 1
ATOM 796 O O . ALA A 1 104 ? -5.568 8.979 44.611 1.00 45.41 104 ALA A O 1
ATOM 797 N N . PRO A 1 105 ? -5.877 6.956 45.546 1.00 51.25 105 PRO A N 1
ATOM 798 C CA . PRO A 1 105 ? -5.944 6.248 44.274 1.00 51.25 105 PRO A CA 1
ATOM 799 C C . PRO A 1 105 ? -7.276 6.545 43.576 1.00 51.25 105 PRO A C 1
ATOM 801 O O . PRO A 1 105 ? -8.345 6.149 44.040 1.00 51.25 105 PRO A O 1
ATOM 804 N N . LEU A 1 106 ? -7.210 7.250 42.446 1.00 43.16 106 LEU A N 1
ATOM 805 C CA . LEU A 1 106 ? -8.352 7.443 41.557 1.00 43.16 106 LEU A CA 1
ATOM 806 C C . LEU A 1 106 ? -8.716 6.097 40.923 1.00 43.16 106 LEU A C 1
ATOM 808 O O . LEU A 1 106 ? -8.020 5.588 40.046 1.00 43.16 106 LEU A O 1
ATOM 812 N N . LYS A 1 107 ? -9.824 5.521 41.387 1.00 45.09 107 LYS A N 1
ATOM 813 C CA . LYS A 1 107 ? -10.499 4.392 40.755 1.00 45.09 107 LYS A CA 1
ATOM 814 C C . LYS A 1 107 ? -11.185 4.924 39.494 1.00 45.09 107 LYS A C 1
ATOM 816 O O . LYS A 1 107 ? -12.270 5.489 39.563 1.00 45.09 107 LYS A O 1
ATOM 821 N N . VAL A 1 108 ? -10.502 4.816 38.357 1.00 48.78 108 VAL A N 1
ATOM 822 C CA . VAL A 1 108 ? -11.067 5.136 37.042 1.00 48.78 108 VAL A CA 1
ATOM 823 C C . VAL A 1 108 ? -12.004 3.990 36.664 1.00 48.78 108 VAL A C 1
ATOM 825 O O . VAL A 1 108 ? -11.563 2.957 36.165 1.00 48.78 108 VAL A O 1
ATOM 828 N N . GLU A 1 109 ? -13.297 4.140 36.956 1.00 45.66 109 GLU A N 1
ATOM 829 C CA . GLU A 1 109 ? -14.322 3.334 36.295 1.00 45.66 109 GLU A CA 1
ATOM 830 C C . GLU A 1 109 ? -14.294 3.673 34.804 1.00 45.66 109 GLU A C 1
ATOM 832 O O . GLU A 1 109 ? -14.585 4.794 34.384 1.00 45.66 109 GLU A O 1
ATOM 837 N N . ALA A 1 110 ? -13.877 2.691 34.008 1.00 48.97 110 ALA A N 1
ATOM 838 C CA . ALA A 1 110 ? -13.912 2.748 32.562 1.00 48.97 110 ALA A CA 1
ATOM 839 C C . ALA A 1 110 ? -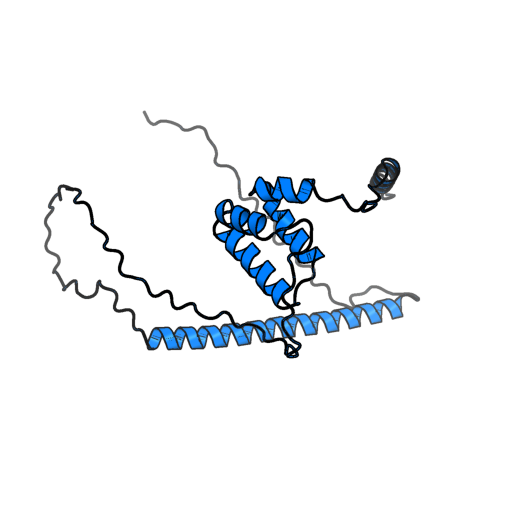15.374 2.794 32.099 1.00 48.97 110 ALA A C 1
ATOM 841 O O . ALA A 1 110 ? -16.033 1.765 31.956 1.00 48.97 110 ALA A O 1
ATOM 842 N N . ALA A 1 111 ? -15.883 4.001 31.859 1.00 45.16 111 ALA A N 1
ATOM 843 C CA . ALA A 1 111 ? -17.083 4.179 31.061 1.00 45.16 111 ALA A CA 1
ATOM 844 C C . ALA A 1 111 ? -16.823 3.595 29.655 1.00 45.16 111 ALA A C 1
ATOM 846 O O . ALA A 1 111 ? -15.762 3.860 29.079 1.00 45.16 111 ALA A O 1
ATOM 847 N N . PRO A 1 112 ? -17.747 2.803 29.082 1.00 48.41 112 PRO A N 1
ATOM 848 C CA . PRO A 1 112 ? -17.582 2.263 27.742 1.00 48.41 112 PRO A CA 1
ATOM 849 C C . PRO A 1 112 ? -17.619 3.418 26.741 1.00 48.41 112 PRO A C 1
ATOM 851 O O . PRO A 1 112 ? -18.681 3.929 26.383 1.00 48.41 112 PRO A O 1
ATOM 854 N N . VAL A 1 113 ? -16.441 3.848 26.291 1.00 43.84 113 VAL A N 1
ATOM 855 C CA . VAL A 1 113 ? -16.311 4.760 25.159 1.00 43.84 113 VAL A CA 1
ATOM 856 C C . VAL A 1 113 ? -16.841 4.009 23.942 1.00 43.84 113 VAL A C 1
ATOM 858 O O . VAL A 1 113 ? -16.180 3.124 23.399 1.00 43.84 113 VAL A O 1
ATOM 861 N N . LYS A 1 114 ? -18.065 4.343 23.524 1.00 47.69 114 LYS A N 1
ATOM 862 C CA . LYS A 1 114 ? -18.561 4.043 22.181 1.00 47.69 114 LYS A CA 1
ATOM 863 C C . LYS A 1 114 ? -17.645 4.767 21.199 1.00 47.69 114 LYS A C 1
ATOM 865 O O . LYS A 1 114 ? -17.828 5.944 20.911 1.00 47.69 114 LYS A O 1
ATOM 870 N N . VAL A 1 115 ? -16.627 4.059 20.725 1.00 46.03 115 VAL A N 1
ATOM 871 C CA . VAL A 1 115 ? -15.831 4.468 19.572 1.00 46.03 115 VAL A CA 1
ATOM 872 C C . VAL A 1 115 ? -16.733 4.295 18.355 1.00 46.03 115 VAL A C 1
ATOM 874 O O . VAL A 1 115 ? -16.794 3.227 17.744 1.00 46.03 115 VAL A O 1
ATOM 877 N N . GLU A 1 116 ? -17.501 5.337 18.039 1.00 41.19 116 GLU A N 1
ATOM 878 C CA . GLU A 1 116 ? -18.133 5.457 16.733 1.00 41.19 116 GLU A CA 1
ATOM 879 C C . GLU A 1 116 ? -17.008 5.524 15.704 1.00 41.19 116 GLU A C 1
ATOM 881 O O . GLU A 1 116 ? -16.283 6.507 15.568 1.00 41.19 116 GLU A O 1
ATOM 886 N N . THR A 1 117 ? -16.807 4.384 15.052 1.00 43.22 117 THR A N 1
ATOM 887 C CA . THR A 1 117 ? -15.863 4.196 13.964 1.00 43.22 117 THR A CA 1
ATOM 888 C C . THR A 1 117 ? -16.314 5.109 12.833 1.00 43.22 117 THR A C 1
ATOM 890 O O . THR A 1 117 ? -17.256 4.791 12.108 1.00 43.22 117 THR A O 1
ATOM 893 N N . ILE A 1 118 ? -15.680 6.275 12.719 1.00 46.22 118 ILE A N 1
ATOM 894 C CA . ILE A 1 118 ? -15.905 7.199 11.614 1.00 46.22 118 ILE A CA 1
ATOM 895 C C . ILE A 1 118 ? -15.434 6.467 10.360 1.00 46.22 118 ILE A C 1
ATOM 897 O O . ILE A 1 118 ? -14.244 6.208 10.173 1.00 46.22 118 ILE A O 1
ATOM 901 N N . ALA A 1 119 ? -16.406 6.041 9.559 1.00 44.72 119 ALA A N 1
ATOM 902 C CA . ALA A 1 119 ? -16.197 5.304 8.332 1.00 44.72 119 ALA A CA 1
ATOM 903 C C . ALA A 1 119 ? -15.261 6.103 7.419 1.00 44.72 119 ALA A C 1
ATOM 905 O O . ALA A 1 119 ? -15.641 7.137 6.872 1.00 44.72 119 ALA A O 1
ATOM 906 N N . SER A 1 120 ? -14.034 5.608 7.246 1.00 41.28 120 SER A N 1
ATOM 907 C CA . SER A 1 120 ? -13.181 6.046 6.146 1.00 41.28 120 SER A CA 1
ATOM 908 C C . SER A 1 120 ? -13.965 5.887 4.838 1.00 41.28 120 SER A C 1
ATOM 910 O O . SER A 1 120 ? -14.581 4.829 4.640 1.00 41.28 120 SER A O 1
ATOM 912 N N . PRO A 1 121 ? -13.975 6.897 3.948 1.00 44.81 121 PRO A N 1
ATOM 913 C CA . PRO A 1 121 ? -14.676 6.815 2.677 1.00 44.81 121 PRO A CA 1
ATOM 914 C C . PRO A 1 121 ? -14.072 5.669 1.868 1.00 44.81 121 PRO A C 1
ATOM 916 O O . PRO A 1 121 ? -12.985 5.754 1.302 1.00 44.81 121 PRO A O 1
ATOM 919 N N . THR A 1 122 ? -14.782 4.546 1.872 1.00 45.19 122 THR A N 1
ATOM 920 C CA . THR A 1 122 ? -14.419 3.361 1.110 1.00 45.19 122 THR A CA 1
ATOM 921 C C . THR A 1 122 ? -14.697 3.694 -0.346 1.00 45.19 122 THR A C 1
ATOM 923 O O . THR A 1 122 ? -15.856 3.793 -0.750 1.00 45.19 122 THR A O 1
ATOM 926 N N . PHE A 1 123 ? -13.638 3.909 -1.124 1.00 49.34 123 PHE A N 1
ATOM 927 C CA . PHE A 1 123 ? -13.704 4.017 -2.576 1.00 49.34 123 PHE A CA 1
ATOM 928 C C . PHE A 1 123 ? -14.369 2.742 -3.121 1.00 49.34 123 PHE A C 1
ATOM 930 O O . PHE A 1 123 ? -13.769 1.667 -3.149 1.00 49.34 123 PHE A O 1
ATOM 937 N N . ARG A 1 124 ? -15.662 2.830 -3.455 1.00 39.84 124 ARG A N 1
ATOM 938 C CA . ARG A 1 124 ? -16.440 1.710 -3.994 1.00 39.84 124 ARG A CA 1
ATOM 939 C C . ARG A 1 124 ? -16.092 1.547 -5.467 1.00 39.84 124 ARG A C 1
ATOM 941 O O . ARG A 1 124 ? -16.726 2.145 -6.329 1.00 39.84 124 ARG A O 1
ATOM 948 N N . VAL A 1 125 ? -15.104 0.705 -5.748 1.00 51.78 125 VAL A N 1
ATOM 949 C CA . VAL A 1 125 ? -14.976 0.093 -7.073 1.00 51.78 125 VAL A CA 1
ATOM 950 C C . VAL A 1 125 ? -16.230 -0.772 -7.291 1.00 51.78 125 VAL A C 1
ATOM 952 O O . VAL A 1 125 ? -16.564 -1.563 -6.402 1.00 51.78 125 VAL A O 1
ATOM 955 N N . PRO A 1 126 ? -16.968 -0.626 -8.406 1.00 42.22 126 PRO A N 1
ATOM 956 C CA . PRO A 1 126 ? -18.148 -1.439 -8.681 1.00 42.22 126 PRO A CA 1
ATOM 957 C C . PRO A 1 126 ? -17.725 -2.900 -8.885 1.00 42.22 126 PRO A C 1
ATOM 959 O O . PRO A 1 126 ? -17.260 -3.291 -9.951 1.00 42.22 126 PRO A O 1
ATOM 962 N N . MET A 1 127 ? -17.847 -3.715 -7.835 1.00 46.72 127 MET A N 1
ATOM 963 C CA . MET A 1 127 ? -17.544 -5.143 -7.899 1.00 46.72 127 MET A CA 1
ATOM 964 C C . MET A 1 127 ? -18.754 -5.908 -8.434 1.00 46.72 127 MET A C 1
ATOM 966 O O . MET A 1 127 ? -19.852 -5.817 -7.885 1.00 46.72 127 MET A O 1
ATOM 970 N N . SER A 1 128 ? -18.547 -6.681 -9.503 1.00 46.38 128 SER A N 1
ATOM 971 C CA . SER A 1 128 ? -19.563 -7.595 -10.029 1.00 46.38 128 SER A CA 1
ATOM 972 C C . SER A 1 128 ? -19.916 -8.661 -8.978 1.00 46.38 128 SER A C 1
ATOM 974 O O . SER A 1 128 ? -18.999 -9.201 -8.349 1.00 46.38 128 SER A O 1
ATOM 976 N N . PRO A 1 129 ? -21.197 -9.027 -8.804 1.00 49.72 129 PRO A N 1
ATOM 977 C CA . PRO A 1 129 ? -21.624 -10.034 -7.842 1.00 49.72 129 PRO A CA 1
ATOM 978 C C . PRO A 1 129 ? -21.397 -11.432 -8.429 1.00 49.72 129 PRO A C 1
ATOM 980 O O . PRO A 1 129 ? -22.337 -12.124 -8.809 1.00 49.72 129 PRO A O 1
ATOM 983 N N . LYS A 1 130 ? -20.138 -11.857 -8.550 1.00 55.25 130 LYS A N 1
ATOM 984 C CA . LYS A 1 130 ? -19.818 -13.262 -8.818 1.00 55.25 130 LYS A CA 1
ATOM 985 C C . LYS A 1 130 ? -19.527 -13.953 -7.493 1.00 55.25 130 LYS A C 1
ATOM 987 O O . LYS A 1 130 ? -18.771 -13.451 -6.667 1.00 55.25 130 LYS A O 1
ATOM 992 N N . ALA A 1 131 ? -20.246 -15.053 -7.292 1.00 50.53 131 ALA A N 1
ATOM 993 C CA . ALA A 1 131 ? -20.326 -15.864 -6.090 1.00 50.53 131 ALA A CA 1
ATOM 994 C C . ALA A 1 131 ? -19.001 -15.962 -5.318 1.00 50.53 131 ALA A C 1
ATOM 996 O O . ALA A 1 131 ? -17.956 -16.285 -5.882 1.00 50.53 131 ALA A O 1
ATOM 997 N N . LYS A 1 132 ? -19.082 -15.718 -4.005 1.00 57.12 132 LYS A N 1
ATOM 998 C CA . LYS A 1 132 ? -18.007 -15.939 -3.034 1.00 57.12 132 LYS A CA 1
ATOM 999 C C . LYS A 1 132 ? -17.722 -17.440 -2.936 1.00 57.12 132 LYS A C 1
ATOM 1001 O O . LYS A 1 132 ? -18.179 -18.098 -2.005 1.00 57.12 132 LYS A O 1
ATOM 1006 N N . ALA A 1 133 ? -16.995 -17.991 -3.901 1.00 59.19 133 ALA A N 1
ATOM 1007 C CA . ALA A 1 133 ? -16.306 -19.252 -3.692 1.00 59.19 133 ALA A CA 1
ATOM 1008 C C . ALA A 1 133 ? -15.399 -19.053 -2.472 1.00 59.19 133 ALA A C 1
ATOM 1010 O O . ALA A 1 133 ? -14.652 -18.073 -2.410 1.00 59.19 133 ALA A O 1
ATOM 1011 N N . GLN A 1 134 ? -15.531 -19.915 -1.465 1.00 66.75 134 GLN A N 1
ATOM 1012 C CA . GLN A 1 134 ? -14.664 -19.900 -0.293 1.00 66.75 134 GLN A CA 1
ATOM 1013 C C . GLN A 1 134 ? -13.232 -20.152 -0.769 1.00 66.75 134 GLN A C 1
ATOM 1015 O O . GLN A 1 134 ? -12.833 -21.294 -0.975 1.00 66.75 134 GLN A O 1
ATOM 1020 N N . ARG A 1 135 ? -12.471 -19.080 -1.012 1.00 78.62 135 ARG A N 1
ATOM 1021 C CA . ARG A 1 135 ? -11.056 -19.200 -1.344 1.00 78.62 135 ARG A CA 1
ATOM 1022 C C . ARG A 1 135 ? -10.331 -19.782 -0.136 1.00 78.62 135 ARG A C 1
ATOM 1024 O O . ARG A 1 135 ? -10.400 -19.231 0.965 1.00 78.62 135 ARG A O 1
ATOM 1031 N N . SER A 1 136 ? -9.653 -20.901 -0.350 1.00 86.44 136 SER A N 1
ATOM 1032 C CA . SER A 1 136 ? -8.668 -21.432 0.584 1.00 86.44 136 SER A CA 1
ATOM 1033 C C . SER A 1 136 ? -7.457 -20.506 0.620 1.00 86.44 136 SER A C 1
ATOM 1035 O O . SER A 1 136 ? -7.078 -19.957 -0.411 1.00 86.44 136 SER A O 1
ATOM 1037 N N . VAL A 1 137 ? -6.867 -20.329 1.801 1.00 88.06 137 VAL A N 1
ATOM 1038 C CA . VAL A 1 137 ? -5.640 -19.536 1.980 1.00 88.06 137 VAL A CA 1
ATOM 1039 C C . VAL A 1 137 ? -4.556 -20.070 1.035 1.00 88.06 137 VAL A C 1
ATOM 1041 O O . VAL A 1 137 ? -4.435 -21.294 0.920 1.00 88.06 137 VAL A O 1
ATOM 1044 N N . PRO A 1 138 ? -3.799 -19.198 0.344 1.00 89.75 138 PRO A N 1
ATOM 1045 C CA . PRO A 1 138 ? -2.764 -19.649 -0.572 1.00 89.75 138 PRO A CA 1
ATOM 1046 C C . PRO A 1 138 ? -1.660 -20.377 0.199 1.00 89.75 138 PRO A C 1
ATOM 1048 O O . PRO A 1 138 ? -1.215 -19.918 1.253 1.00 89.75 138 PRO A O 1
ATOM 1051 N N . ALA A 1 139 ? -1.201 -21.512 -0.330 1.00 87.31 139 ALA A N 1
ATOM 1052 C CA . ALA A 1 139 ? -0.017 -22.181 0.200 1.00 87.31 139 ALA A CA 1
ATOM 1053 C C . ALA A 1 139 ? 1.184 -21.214 0.138 1.00 87.31 139 ALA A C 1
ATOM 1055 O O . ALA A 1 139 ? 1.294 -20.454 -0.823 1.00 87.31 139 ALA A O 1
ATOM 1056 N N . PRO A 1 140 ? 2.082 -21.192 1.140 1.00 87.31 140 PRO A N 1
ATOM 1057 C CA . PRO A 1 140 ? 2.229 -22.114 2.277 1.00 87.31 140 PRO A CA 1
ATOM 1058 C C . PRO A 1 140 ? 1.382 -21.758 3.513 1.00 87.31 140 PRO A C 1
ATOM 1060 O O . PRO A 1 140 ? 1.533 -22.370 4.571 1.00 87.31 140 PRO A O 1
ATOM 1063 N N . LEU A 1 141 ? 0.541 -20.729 3.431 1.00 90.25 141 LEU A N 1
ATOM 1064 C CA . LEU A 1 141 ? -0.183 -20.215 4.584 1.00 90.25 141 LEU A CA 1
ATOM 1065 C C . LEU A 1 141 ? -1.390 -21.105 4.906 1.00 90.25 141 LEU A C 1
ATOM 1067 O O . LEU A 1 141 ? -2.115 -21.573 4.032 1.00 90.25 141 LEU A O 1
ATOM 1071 N N . SER A 1 142 ? -1.633 -21.308 6.199 1.00 94.38 142 SER A N 1
ATOM 1072 C CA . SER A 1 142 ? -2.813 -22.006 6.706 1.00 94.38 142 SER A CA 1
ATOM 1073 C C . SER A 1 142 ? -3.536 -21.127 7.723 1.00 94.38 142 SER A C 1
ATOM 1075 O O . SER A 1 142 ? -2.906 -20.327 8.417 1.00 94.38 142 SER A O 1
ATOM 1077 N N . TRP A 1 143 ? -4.862 -21.266 7.833 1.00 94.56 143 TRP A N 1
ATOM 1078 C CA . TRP A 1 143 ? -5.651 -20.499 8.807 1.00 94.56 143 TRP A CA 1
ATOM 1079 C C . TRP A 1 143 ? -5.111 -20.592 10.245 1.00 94.56 143 TRP A C 1
ATOM 1081 O O . TRP A 1 143 ? -5.027 -19.544 10.885 1.00 94.56 143 TRP A O 1
ATOM 1091 N N . PRO A 1 144 ? -4.685 -21.768 10.755 1.00 95.19 144 PRO A N 1
ATOM 1092 C CA . PRO A 1 144 ? -4.099 -21.862 12.091 1.00 95.19 144 PRO A CA 1
ATOM 1093 C C . PRO A 1 144 ? -2.844 -20.997 12.261 1.00 95.19 144 PRO A C 1
ATOM 1095 O O . PRO A 1 144 ? -2.722 -20.289 13.255 1.00 95.19 144 PRO A O 1
ATOM 1098 N N . VAL A 1 145 ? -1.950 -20.993 11.266 1.00 95.31 145 VAL A N 1
ATOM 1099 C CA . VAL A 1 145 ? -0.725 -20.177 11.289 1.00 95.31 145 VAL A CA 1
ATOM 1100 C C . VAL A 1 145 ? -1.059 -18.687 11.255 1.00 95.31 145 VAL A C 1
ATOM 1102 O O . VAL A 1 145 ? -0.445 -17.900 11.969 1.00 95.31 145 VAL A O 1
ATOM 1105 N N . VAL A 1 146 ? -2.055 -18.290 10.459 1.00 95.00 146 VAL A N 1
ATOM 1106 C CA . VAL A 1 146 ? -2.514 -16.896 10.394 1.00 95.00 146 VAL A CA 1
ATOM 1107 C C . VAL A 1 146 ? -3.108 -16.449 11.732 1.00 95.00 146 VAL A C 1
ATOM 1109 O O . VAL A 1 146 ? -2.813 -15.347 12.181 1.00 95.00 146 VAL A O 1
ATOM 1112 N N . HIS A 1 147 ? -3.909 -17.287 12.392 1.00 96.12 147 HIS A N 1
ATOM 1113 C CA . HIS A 1 147 ? -4.452 -16.967 13.715 1.00 96.12 147 HIS A CA 1
ATOM 1114 C C . HIS A 1 147 ? -3.350 -16.825 14.765 1.00 96.12 147 HIS A C 1
ATOM 1116 O O . HIS A 1 147 ? -3.309 -15.807 15.446 1.00 96.12 147 HIS A O 1
ATOM 1122 N N . GLN A 1 148 ? -2.412 -17.773 14.814 1.00 96.06 148 GLN A N 1
ATOM 1123 C CA . GLN A 1 148 ? -1.266 -17.694 15.716 1.00 96.06 148 GLN A CA 1
ATOM 1124 C C . GLN A 1 148 ? -0.426 -16.432 15.464 1.00 96.06 148 GLN A C 1
ATOM 1126 O O . GLN A 1 148 ? -0.025 -15.750 16.401 1.00 96.06 148 GLN A O 1
ATOM 1131 N N . CYS A 1 149 ? -0.215 -16.068 14.198 1.00 96.00 149 CYS A N 1
ATOM 1132 C CA . CYS A 1 149 ? 0.457 -14.823 13.850 1.00 96.00 149 CYS A CA 1
ATOM 1133 C C . CYS A 1 149 ? -0.267 -13.596 14.413 1.00 96.00 149 CYS A C 1
ATOM 1135 O O . CYS A 1 149 ? 0.391 -12.688 14.912 1.00 96.00 149 CYS A O 1
ATOM 1137 N N . LEU A 1 150 ? -1.597 -13.536 14.305 1.00 96.62 150 LEU A N 1
ATOM 1138 C CA . LEU A 1 150 ? -2.377 -12.391 14.781 1.00 96.62 150 LEU A CA 1
ATOM 1139 C C . LEU A 1 150 ? -2.293 -12.208 16.301 1.00 96.62 150 LEU A C 1
ATOM 1141 O O . LEU A 1 150 ? -2.459 -11.080 16.761 1.00 96.62 150 LEU A O 1
ATOM 1145 N N . ASP A 1 151 ? -2.022 -13.284 17.040 1.00 97.12 151 ASP A N 1
ATOM 1146 C CA . ASP A 1 151 ? -1.808 -13.253 18.487 1.00 97.12 151 ASP A CA 1
ATOM 1147 C C . ASP A 1 151 ? -0.364 -12.851 18.857 1.00 97.12 151 ASP A C 1
ATOM 1149 O O . ASP A 1 151 ? -0.140 -12.247 19.905 1.00 97.12 151 ASP A O 1
ATOM 1153 N N . GLU A 1 152 ? 0.617 -13.158 18.000 1.00 96.31 152 GLU A N 1
ATOM 1154 C CA . GLU A 1 152 ? 2.043 -12.858 18.219 1.00 96.31 152 GLU A CA 1
ATOM 1155 C C . GLU A 1 152 ? 2.444 -11.430 17.798 1.00 96.31 152 GLU A C 1
ATOM 1157 O O . GLU A 1 152 ? 3.355 -10.840 18.383 1.00 96.31 152 GLU A O 1
ATOM 1162 N N . VAL A 1 153 ? 1.795 -10.859 16.779 1.00 96.12 153 VAL A N 1
ATOM 1163 C CA . VAL A 1 153 ? 2.164 -9.546 16.225 1.00 96.12 153 VAL A CA 1
ATOM 1164 C C . VAL A 1 153 ? 1.565 -8.365 17.001 1.00 96.12 153 VAL A C 1
ATOM 1166 O O . VAL A 1 153 ? 0.568 -8.477 17.710 1.00 96.12 153 VAL A O 1
ATOM 1169 N N . SER A 1 154 ? 2.154 -7.176 16.829 1.00 96.88 154 SER A N 1
ATOM 1170 C CA . SER A 1 154 ? 1.610 -5.942 17.405 1.00 96.88 154 SER A CA 1
ATOM 1171 C C . SER A 1 154 ? 0.202 -5.634 16.878 1.00 96.88 154 SER A C 1
ATOM 1173 O O . SER A 1 154 ? -0.163 -5.999 15.758 1.00 96.88 154 SER A O 1
ATOM 1175 N N . SER A 1 155 ? -0.586 -4.886 17.658 1.00 95.69 155 SER A N 1
ATOM 1176 C CA . SER A 1 155 ? -1.959 -4.519 17.282 1.00 95.69 155 SER A CA 1
ATOM 1177 C C . SER A 1 155 ? -2.044 -3.810 15.924 1.00 95.69 155 SER A C 1
ATOM 1179 O O . SER A 1 155 ? -2.975 -4.061 15.161 1.00 95.69 155 SER A O 1
ATOM 1181 N N . SER A 1 156 ? -1.057 -2.975 15.582 1.00 94.75 156 SER A N 1
ATOM 1182 C CA . SER A 1 156 ? -0.985 -2.298 14.283 1.00 94.75 156 SER A CA 1
ATOM 1183 C C . SER A 1 156 ? -0.712 -3.267 13.129 1.00 94.75 156 SER A C 1
ATOM 1185 O O . SER A 1 156 ? -1.388 -3.193 12.102 1.00 94.75 156 SER A O 1
ATOM 1187 N N . ALA A 1 157 ? 0.218 -4.211 13.299 1.00 94.69 157 ALA A N 1
ATOM 1188 C CA . ALA A 1 157 ? 0.507 -5.237 12.298 1.00 94.69 157 ALA A CA 1
ATOM 1189 C C . ALA A 1 157 ? -0.681 -6.195 12.113 1.00 94.69 157 ALA A C 1
ATOM 1191 O O . ALA A 1 157 ? -1.028 -6.543 10.987 1.00 94.69 157 ALA A O 1
ATOM 1192 N N . ALA A 1 158 ? -1.376 -6.546 13.197 1.00 95.88 158 ALA A N 1
ATOM 1193 C CA . ALA A 1 158 ? -2.567 -7.388 13.139 1.00 95.88 158 ALA A CA 1
ATOM 1194 C C . ALA A 1 158 ? -3.688 -6.746 12.304 1.00 95.88 158 ALA A C 1
ATOM 1196 O O . ALA A 1 158 ? -4.375 -7.440 11.552 1.00 95.88 158 ALA A O 1
ATOM 1197 N N . VAL A 1 159 ? -3.871 -5.422 12.395 1.00 96.38 159 VAL A N 1
ATOM 1198 C CA . VAL A 1 159 ? -4.832 -4.684 11.554 1.00 96.38 159 VAL A CA 1
ATOM 1199 C C . VAL A 1 159 ? -4.424 -4.727 10.081 1.00 96.38 159 VAL A C 1
ATOM 1201 O O . VAL A 1 159 ? -5.273 -5.005 9.235 1.00 96.38 159 VAL A O 1
ATOM 1204 N N . ALA A 1 160 ? -3.142 -4.511 9.771 1.00 95.62 160 ALA A N 1
ATOM 1205 C CA . ALA A 1 160 ? -2.638 -4.569 8.398 1.00 95.62 160 ALA A CA 1
ATOM 1206 C C . ALA A 1 160 ? -2.838 -5.961 7.769 1.00 95.62 160 ALA A C 1
ATOM 1208 O O . ALA A 1 160 ? -3.372 -6.066 6.664 1.00 95.62 160 ALA A O 1
ATOM 1209 N N . ILE A 1 161 ? -2.509 -7.030 8.503 1.00 95.50 161 ILE A N 1
ATOM 1210 C CA . ILE A 1 161 ? -2.689 -8.421 8.054 1.00 95.50 161 ILE A CA 1
ATOM 1211 C C . ILE A 1 161 ? -4.176 -8.741 7.834 1.00 95.50 161 ILE A C 1
ATOM 1213 O O . ILE A 1 161 ? -4.537 -9.319 6.808 1.00 95.50 161 ILE A O 1
ATOM 1217 N N . LYS A 1 162 ? -5.065 -8.331 8.751 1.00 96.62 162 LYS A N 1
ATOM 1218 C CA . LYS A 1 162 ? -6.522 -8.510 8.591 1.00 96.62 162 LYS A CA 1
ATOM 1219 C C . LYS A 1 162 ? -7.051 -7.792 7.351 1.00 96.62 162 LYS A C 1
ATOM 1221 O O . LYS A 1 162 ? -7.838 -8.371 6.605 1.00 96.62 162 LYS A O 1
ATOM 1226 N N . LEU A 1 163 ? -6.596 -6.565 7.107 1.00 96.44 163 LEU A N 1
ATOM 1227 C CA . LEU A 1 163 ? -7.005 -5.785 5.942 1.00 96.44 163 LEU A CA 1
ATOM 1228 C C . LEU A 1 163 ? -6.515 -6.420 4.634 1.00 96.44 163 LEU A C 1
ATOM 1230 O O . LEU A 1 163 ? -7.290 -6.519 3.686 1.00 96.44 163 LEU A O 1
ATOM 1234 N N . ALA A 1 164 ? -5.278 -6.921 4.595 1.00 95.56 164 ALA A N 1
ATOM 1235 C CA . ALA A 1 164 ? -4.750 -7.653 3.443 1.00 95.56 164 ALA A CA 1
ATOM 1236 C C . ALA A 1 164 ? -5.564 -8.926 3.148 1.00 95.56 164 ALA A C 1
ATOM 1238 O O . ALA A 1 164 ? -5.957 -9.157 2.004 1.00 95.56 164 ALA A O 1
ATOM 1239 N N . LEU A 1 165 ? -5.903 -9.708 4.180 1.00 95.12 165 LEU A N 1
ATOM 1240 C CA . LEU A 1 165 ? -6.757 -10.895 4.049 1.00 95.12 165 LEU A CA 1
ATOM 1241 C C . LEU A 1 165 ? -8.162 -10.550 3.543 1.00 95.12 165 LEU A C 1
ATOM 1243 O O . LEU A 1 165 ? -8.713 -11.278 2.717 1.00 95.12 165 LEU A O 1
ATOM 1247 N N . ASP A 1 166 ? -8.745 -9.446 4.007 1.00 94.50 166 ASP A N 1
ATOM 1248 C CA . ASP A 1 166 ? -10.054 -8.986 3.542 1.00 94.50 166 ASP A CA 1
ATOM 1249 C C . ASP A 1 166 ? -10.016 -8.507 2.086 1.00 94.50 166 ASP A C 1
ATOM 1251 O O . ASP A 1 166 ? -10.923 -8.831 1.316 1.00 94.50 166 ASP A O 1
ATOM 1255 N N . CYS A 1 167 ? -8.968 -7.787 1.682 1.00 94.06 167 CYS A N 1
ATOM 1256 C CA . CYS A 1 167 ? -8.734 -7.398 0.290 1.00 94.06 167 CYS A CA 1
ATOM 1257 C C . CYS A 1 167 ? -8.582 -8.629 -0.617 1.00 94.06 167 CYS A C 1
ATOM 1259 O O . CYS A 1 167 ? -9.240 -8.740 -1.654 1.00 94.06 167 CYS A O 1
ATOM 1261 N N . TRP A 1 168 ? -7.791 -9.610 -0.190 1.00 94.31 168 TRP A N 1
ATOM 1262 C CA . TRP A 1 168 ? -7.616 -10.869 -0.911 1.00 94.31 168 TRP A CA 1
ATOM 1263 C C . TRP A 1 168 ? -8.925 -11.666 -1.035 1.00 94.31 168 TRP A C 1
ATOM 1265 O O . TRP A 1 168 ? -9.298 -12.102 -2.129 1.00 94.31 168 TRP A O 1
ATOM 1275 N N . ARG A 1 169 ? -9.707 -11.768 0.050 1.00 92.06 169 ARG A N 1
ATOM 1276 C CA . ARG A 1 169 ? -11.047 -12.391 0.044 1.00 92.06 169 ARG A CA 1
ATOM 1277 C C . ARG A 1 169 ? -12.019 -11.691 -0.903 1.00 92.06 169 ARG A C 1
ATOM 1279 O O . ARG A 1 169 ? -12.913 -12.336 -1.447 1.00 92.06 169 ARG A O 1
ATOM 1286 N N . ARG A 1 170 ? -11.867 -10.379 -1.091 1.00 90.25 170 ARG A N 1
ATOM 1287 C CA . ARG A 1 170 ? -12.652 -9.575 -2.040 1.00 90.25 170 ARG A CA 1
ATOM 1288 C C . ARG A 1 170 ? -12.107 -9.626 -3.468 1.00 90.25 170 ARG A C 1
ATOM 1290 O O . ARG A 1 170 ? -12.695 -8.995 -4.336 1.00 90.25 170 ARG A O 1
ATOM 1297 N N . ASN A 1 171 ? -11.038 -10.382 -3.728 1.00 88.62 171 ASN A N 1
ATOM 1298 C CA . ASN A 1 171 ? -10.357 -10.446 -5.022 1.00 88.62 171 ASN A CA 1
ATOM 1299 C C . ASN A 1 171 ? -9.829 -9.077 -5.496 1.00 88.62 171 ASN A C 1
ATOM 1301 O O . ASN A 1 171 ? -9.809 -8.799 -6.692 1.00 88.62 171 ASN A O 1
ATOM 1305 N N . THR A 1 172 ? -9.432 -8.209 -4.561 1.00 92.25 172 THR A N 1
ATOM 1306 C CA . THR A 1 172 ? -8.748 -6.938 -4.861 1.00 92.25 172 THR A CA 1
ATOM 1307 C C . THR A 1 172 ? -7.235 -7.024 -4.657 1.00 92.25 172 THR A C 1
ATOM 1309 O O . THR A 1 172 ? -6.544 -6.048 -4.919 1.00 92.25 172 THR A O 1
ATOM 1312 N N . LEU A 1 173 ? -6.735 -8.155 -4.152 1.00 93.19 173 LEU A N 1
ATOM 1313 C CA . LEU A 1 173 ? -5.324 -8.425 -3.879 1.00 93.19 173 LEU A CA 1
ATOM 1314 C C . LEU A 1 173 ? -4.973 -9.805 -4.450 1.00 93.19 173 LEU A C 1
ATOM 1316 O O . LEU A 1 173 ? -5.775 -10.734 -4.296 1.00 93.19 173 LEU A O 1
ATOM 1320 N N . SER A 1 174 ? -3.821 -9.928 -5.113 1.00 93.19 174 SER A N 1
ATOM 1321 C CA . SER A 1 174 ? -3.334 -11.207 -5.642 1.00 93.19 174 SER A CA 1
ATOM 1322 C C . SER A 1 174 ? -2.819 -12.124 -4.521 1.00 93.19 174 SER A C 1
ATOM 1324 O O . SER A 1 174 ? -2.577 -11.677 -3.395 1.00 93.19 174 SER A O 1
ATOM 1326 N N . ASP A 1 175 ? -2.673 -13.419 -4.813 1.00 93.81 175 ASP A N 1
ATOM 1327 C CA . ASP A 1 175 ? -2.126 -14.394 -3.860 1.00 93.81 175 ASP A CA 1
ATOM 1328 C C . ASP A 1 175 ? -0.660 -14.059 -3.518 1.00 93.81 175 ASP A C 1
ATOM 1330 O O . ASP A 1 175 ? -0.263 -14.126 -2.354 1.00 93.81 175 ASP A O 1
ATOM 1334 N N . GLU A 1 176 ? 0.117 -13.622 -4.513 1.00 92.25 176 GLU A N 1
ATOM 1335 C CA . GLU A 1 176 ? 1.516 -13.201 -4.369 1.00 92.25 176 GLU A CA 1
ATOM 1336 C C . GLU A 1 176 ? 1.648 -11.943 -3.504 1.00 92.25 176 GLU A C 1
ATOM 1338 O O . GLU A 1 176 ? 2.471 -11.910 -2.589 1.00 92.25 176 GLU A O 1
ATOM 1343 N N . ASP A 1 177 ? 0.786 -10.943 -3.716 1.00 94.88 177 ASP A N 1
ATOM 1344 C CA . ASP A 1 177 ? 0.769 -9.712 -2.916 1.00 94.88 177 ASP A CA 1
ATOM 1345 C C . ASP A 1 177 ? 0.367 -9.976 -1.461 1.00 94.88 177 ASP A C 1
ATOM 1347 O O . ASP A 1 177 ? 0.873 -9.341 -0.529 1.00 94.88 177 ASP A O 1
ATOM 1351 N N . LEU A 1 178 ? -0.547 -10.924 -1.235 1.00 95.31 178 LEU A N 1
ATOM 1352 C CA . LEU A 1 178 ? -0.904 -11.344 0.115 1.00 95.31 178 LEU A CA 1
ATOM 1353 C C . LEU A 1 178 ? 0.300 -11.996 0.807 1.00 95.31 178 LEU A C 1
ATOM 1355 O O . LEU A 1 178 ? 0.616 -11.646 1.947 1.00 95.31 178 LEU A O 1
ATOM 1359 N N . ILE A 1 179 ? 0.977 -12.926 0.127 1.00 93.81 179 ILE A N 1
ATOM 1360 C CA . ILE A 1 179 ? 2.155 -13.614 0.666 1.00 93.81 179 ILE A CA 1
ATOM 1361 C C . ILE A 1 179 ? 3.293 -12.621 0.915 1.00 93.81 179 ILE A C 1
ATOM 1363 O O . ILE A 1 179 ? 3.917 -12.692 1.973 1.00 93.81 179 ILE A O 1
ATOM 1367 N N . SER A 1 180 ? 3.549 -11.678 0.005 1.00 92.88 180 SER A N 1
ATOM 1368 C CA . SER A 1 180 ? 4.598 -10.663 0.160 1.00 92.88 180 SER A CA 1
ATOM 1369 C C . SER A 1 180 ? 4.312 -9.737 1.344 1.00 92.88 180 SER A C 1
ATOM 1371 O O . SER A 1 180 ? 5.186 -9.529 2.187 1.00 92.88 180 SER A O 1
ATOM 1373 N N . THR A 1 181 ? 3.064 -9.285 1.497 1.00 94.62 181 THR A N 1
ATOM 1374 C CA . THR A 1 181 ? 2.627 -8.468 2.640 1.00 94.62 181 THR A CA 1
ATOM 1375 C C . THR A 1 181 ? 2.810 -9.217 3.959 1.00 94.62 181 THR A C 1
ATOM 1377 O O . THR A 1 181 ? 3.353 -8.674 4.920 1.00 94.62 181 THR A O 1
ATOM 1380 N N . ILE A 1 182 ? 2.401 -10.487 4.019 1.00 94.62 182 ILE A N 1
ATOM 1381 C CA . ILE A 1 182 ? 2.563 -11.322 5.218 1.00 94.62 182 ILE A CA 1
ATOM 1382 C C . ILE A 1 182 ? 4.048 -11.611 5.489 1.00 94.62 182 ILE A C 1
ATOM 1384 O O . ILE A 1 182 ? 4.474 -11.612 6.645 1.00 94.62 182 ILE A O 1
ATOM 1388 N N . ARG A 1 183 ? 4.866 -11.784 4.444 1.00 94.44 183 ARG A N 1
ATOM 1389 C CA . ARG A 1 183 ? 6.319 -11.983 4.546 1.00 94.44 183 ARG A CA 1
ATOM 1390 C C . ARG A 1 183 ? 7.021 -10.766 5.155 1.00 94.44 183 ARG A C 1
ATOM 1392 O O . ARG A 1 183 ? 7.924 -10.959 5.959 1.00 94.44 183 ARG A O 1
ATOM 1399 N N . CYS A 1 184 ? 6.569 -9.537 4.894 1.00 95.00 184 CYS A N 1
ATOM 1400 C CA . CYS A 1 184 ? 7.093 -8.334 5.565 1.00 95.00 184 CYS A CA 1
ATOM 1401 C C . CYS A 1 184 ? 6.930 -8.367 7.098 1.00 95.00 184 CYS A C 1
ATOM 1403 O O . CYS A 1 184 ? 7.664 -7.683 7.811 1.00 95.00 184 CYS A O 1
ATOM 1405 N N . HIS A 1 185 ? 6.000 -9.175 7.613 1.00 94.69 185 HIS A N 1
ATOM 1406 C CA . HIS A 1 185 ? 5.760 -9.368 9.044 1.00 94.69 185 HIS A CA 1
ATOM 1407 C C . HIS A 1 185 ? 6.371 -10.663 9.603 1.00 94.69 185 HIS A C 1
ATOM 1409 O O . HIS A 1 185 ? 6.191 -10.962 10.785 1.00 94.69 185 HIS A O 1
ATOM 1415 N N . SER A 1 186 ? 7.129 -11.427 8.808 1.00 94.38 186 SER A N 1
ATOM 1416 C CA . SER A 1 186 ? 7.689 -12.711 9.250 1.00 94.38 186 SER A CA 1
ATOM 1417 C C . SER A 1 186 ? 8.712 -12.570 10.377 1.00 94.38 186 SER A C 1
ATOM 1419 O O . SER A 1 186 ? 8.894 -13.501 11.151 1.00 94.38 186 SER A O 1
ATOM 1421 N N . SER A 1 187 ? 9.380 -11.421 10.495 1.00 94.62 187 SER A N 1
ATOM 1422 C CA . SER A 1 187 ? 10.325 -11.147 11.587 1.00 94.62 187 SER A CA 1
ATOM 1423 C C . SER A 1 187 ? 9.639 -10.976 12.945 1.00 94.62 187 SER A C 1
ATOM 1425 O O . SER A 1 187 ? 10.280 -11.163 13.975 1.00 94.62 187 SER A O 1
ATOM 1427 N N . ALA A 1 188 ? 8.346 -10.640 12.953 1.00 94.94 188 ALA A N 1
ATOM 1428 C CA . ALA A 1 188 ? 7.568 -10.413 14.166 1.00 94.94 188 ALA A CA 1
ATOM 1429 C C . ALA A 1 188 ? 6.848 -11.674 14.674 1.00 94.94 188 ALA A C 1
ATOM 1431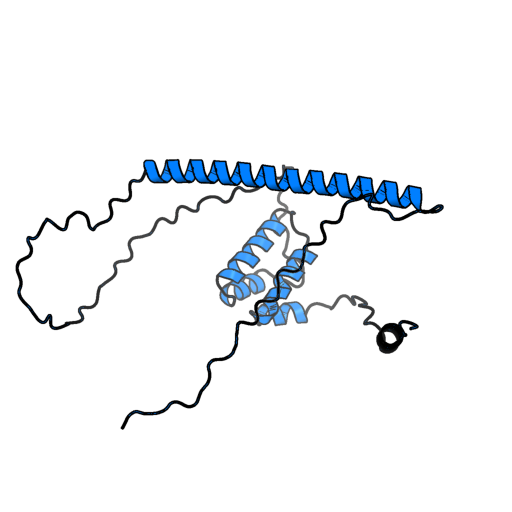 O O . ALA A 1 188 ? 6.464 -11.709 15.838 1.00 94.94 188 ALA A O 1
ATOM 1432 N N . SER A 1 189 ? 6.673 -12.701 13.833 1.00 95.81 189 SER A N 1
ATOM 1433 C CA . SER A 1 189 ? 6.016 -13.961 14.205 1.00 95.81 189 SER A CA 1
ATOM 1434 C C . SER A 1 189 ? 6.893 -15.168 13.842 1.00 95.81 189 SER A C 1
ATOM 1436 O O . SER A 1 189 ? 7.070 -15.466 12.653 1.00 95.81 189 SER A O 1
ATOM 1438 N N . PRO A 1 190 ? 7.422 -15.919 14.829 1.00 94.50 190 PRO A N 1
ATOM 1439 C CA . PRO A 1 190 ? 8.174 -17.146 14.563 1.00 94.50 190 PRO A CA 1
ATOM 1440 C C . PRO A 1 190 ? 7.334 -18.212 13.844 1.00 94.50 190 PRO A C 1
ATOM 1442 O O . PRO A 1 190 ? 7.875 -18.978 13.041 1.00 94.50 190 PRO A O 1
ATOM 1445 N N . ALA A 1 191 ? 6.017 -18.254 14.081 1.00 92.81 191 ALA A N 1
ATOM 1446 C CA . ALA A 1 191 ? 5.112 -19.176 13.398 1.00 92.81 191 ALA A CA 1
ATOM 1447 C C . ALA A 1 191 ? 5.069 -18.919 11.882 1.00 92.81 191 ALA A C 1
ATOM 1449 O O . ALA A 1 191 ? 5.193 -19.859 11.090 1.00 92.81 191 ALA A O 1
ATOM 1450 N N . LEU A 1 192 ? 4.977 -17.646 11.473 1.00 93.12 192 LEU A N 1
ATOM 1451 C CA . LEU A 1 192 ? 5.069 -17.257 10.063 1.00 93.12 192 LEU A CA 1
ATOM 1452 C C . LEU A 1 192 ? 6.437 -17.567 9.468 1.00 93.12 192 LEU A C 1
ATOM 1454 O O . LEU A 1 192 ? 6.504 -18.112 8.368 1.00 93.12 192 LEU A O 1
ATOM 1458 N N . ALA A 1 193 ? 7.521 -17.248 10.178 1.00 94.62 193 ALA A N 1
ATOM 1459 C CA . ALA A 1 193 ? 8.874 -17.527 9.701 1.00 94.62 193 ALA A CA 1
ATOM 1460 C C . ALA A 1 193 ? 9.075 -19.026 9.417 1.00 94.62 193 ALA A C 1
ATOM 1462 O O . ALA A 1 193 ? 9.660 -19.400 8.397 1.00 94.62 193 ALA A O 1
ATOM 1463 N N . LYS A 1 194 ? 8.525 -19.900 10.267 1.00 94.44 194 LYS A N 1
ATOM 1464 C CA . LYS A 1 194 ? 8.564 -21.354 10.072 1.00 94.44 194 LYS A CA 1
ATOM 1465 C C . LYS A 1 194 ? 7.709 -21.807 8.884 1.00 94.44 194 LYS A C 1
ATOM 1467 O O . LYS A 1 194 ? 8.185 -22.585 8.066 1.00 94.44 194 LYS A O 1
ATOM 1472 N N . ALA A 1 195 ? 6.480 -21.308 8.758 1.00 93.31 195 ALA A N 1
ATOM 1473 C CA . ALA A 1 195 ? 5.583 -21.687 7.662 1.00 93.31 195 ALA A CA 1
ATOM 1474 C C . ALA A 1 195 ? 6.079 -21.202 6.287 1.00 93.31 195 ALA A C 1
ATOM 1476 O O . ALA A 1 195 ? 5.975 -21.915 5.291 1.00 93.31 195 ALA A O 1
ATOM 1477 N N . LEU A 1 196 ? 6.654 -19.999 6.225 1.00 91.25 196 LEU A N 1
ATOM 1478 C CA . LEU A 1 196 ? 7.199 -19.432 4.990 1.00 91.25 196 LEU A CA 1
ATOM 1479 C C . LEU A 1 196 ? 8.532 -20.073 4.590 1.00 91.25 196 LEU A C 1
ATOM 1481 O O . LEU A 1 196 ? 8.819 -20.163 3.400 1.00 91.25 196 LEU A O 1
ATOM 1485 N N . SER A 1 197 ? 9.338 -20.531 5.553 1.00 89.31 197 SER A N 1
ATOM 1486 C CA . SER A 1 197 ? 10.595 -21.236 5.260 1.00 89.31 197 SER A CA 1
ATOM 1487 C C . SER A 1 197 ? 10.390 -22.695 4.851 1.00 89.31 197 SER A C 1
ATOM 1489 O O . SER A 1 197 ? 11.236 -23.239 4.149 1.00 89.31 197 SER A O 1
ATOM 1491 N N . SER A 1 198 ? 9.267 -23.318 5.232 1.00 82.19 198 SER A N 1
ATOM 1492 C CA . SER A 1 198 ? 8.901 -24.666 4.782 1.00 82.19 198 SER A CA 1
ATOM 1493 C C . SER A 1 198 ? 8.290 -24.709 3.381 1.00 82.19 198 SER A C 1
ATOM 1495 O O . SER A 1 198 ? 8.060 -25.793 2.850 1.00 82.19 198 SER A O 1
ATOM 1497 N N . ALA A 1 199 ? 7.977 -23.555 2.790 1.00 79.44 199 ALA A N 1
ATOM 1498 C CA . ALA A 1 199 ? 7.502 -23.498 1.418 1.00 79.44 199 ALA A CA 1
ATOM 1499 C C . ALA A 1 199 ? 8.645 -23.884 0.471 1.00 79.44 199 ALA A C 1
ATOM 1501 O O . ALA A 1 199 ? 9.763 -23.397 0.674 1.00 79.44 199 ALA A O 1
ATOM 1502 N N . PRO A 1 200 ? 8.398 -24.707 -0.567 1.00 68.81 200 PRO A N 1
ATOM 1503 C CA . PRO A 1 200 ? 9.373 -24.857 -1.632 1.00 68.81 200 PRO A CA 1
ATOM 1504 C C . PRO A 1 200 ? 9.625 -23.454 -2.172 1.00 68.81 2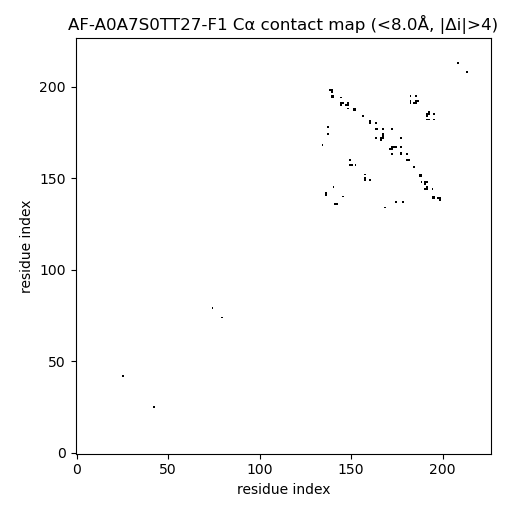00 PRO A C 1
ATOM 1506 O O . PRO A 1 200 ? 8.694 -22.785 -2.627 1.00 68.81 200 PRO A O 1
ATOM 1509 N N . LYS A 1 201 ? 10.861 -22.969 -2.029 1.00 62.91 201 LYS A N 1
ATOM 1510 C CA . LYS A 1 201 ? 11.271 -21.745 -2.701 1.00 62.91 201 LYS A CA 1
ATOM 1511 C C . LYS A 1 201 ? 11.078 -22.053 -4.175 1.00 62.91 201 LYS A C 1
ATOM 1513 O O . LYS A 1 201 ? 11.828 -22.858 -4.718 1.00 62.91 201 LYS A O 1
ATOM 1518 N N . ALA A 1 202 ? 10.030 -21.491 -4.780 1.00 60.78 202 ALA A N 1
ATOM 1519 C CA . ALA A 1 202 ? 10.035 -21.312 -6.216 1.00 60.78 202 ALA A CA 1
ATOM 1520 C C . ALA A 1 202 ? 11.392 -20.675 -6.493 1.00 60.78 202 ALA A C 1
ATOM 1522 O O . ALA A 1 202 ? 11.739 -19.688 -5.837 1.00 60.78 202 ALA A O 1
ATOM 1523 N N . GLU A 1 203 ? 12.206 -21.349 -7.294 1.00 56.12 203 GLU A N 1
ATOM 1524 C CA . GLU A 1 203 ? 13.498 -20.850 -7.730 1.00 56.12 203 GLU A CA 1
ATOM 1525 C C . GLU A 1 203 ? 13.203 -19.613 -8.580 1.00 56.12 203 GLU A C 1
ATOM 1527 O O . GLU A 1 203 ? 13.154 -19.659 -9.801 1.00 56.12 203 GLU A O 1
ATOM 1532 N N . GLU A 1 204 ? 12.878 -18.503 -7.918 1.00 55.62 204 GLU A N 1
ATOM 1533 C CA . GLU A 1 204 ? 13.029 -17.186 -8.488 1.00 55.62 204 GLU A CA 1
ATOM 1534 C C . GLU A 1 204 ? 14.532 -17.082 -8.709 1.00 55.62 204 GLU A C 1
ATOM 1536 O O . GLU A 1 204 ? 15.304 -16.861 -7.769 1.00 55.62 204 GLU A O 1
ATOM 1541 N N . GLU A 1 205 ? 14.940 -17.358 -9.947 1.00 54.78 205 GLU A N 1
ATOM 1542 C CA . GLU A 1 205 ? 16.204 -16.932 -10.526 1.00 54.78 205 GLU A CA 1
ATOM 1543 C C . GLU A 1 205 ? 16.253 -15.406 -10.419 1.00 54.78 205 GLU A C 1
ATOM 1545 O O . GLU A 1 205 ? 16.047 -14.658 -11.370 1.00 54.78 205 GLU A O 1
ATOM 1550 N N . PHE A 1 206 ? 16.485 -14.910 -9.209 1.00 51.66 206 PHE A N 1
ATOM 1551 C CA . PHE A 1 206 ? 17.078 -13.610 -9.047 1.00 51.66 206 PHE A CA 1
ATOM 1552 C C . PHE A 1 206 ? 18.469 -13.776 -9.638 1.00 51.66 206 PHE A C 1
ATOM 1554 O O . PHE A 1 206 ? 19.334 -14.395 -9.015 1.00 51.66 206 PHE A O 1
ATOM 1561 N N . GLU A 1 207 ? 18.664 -13.275 -10.857 1.00 56.12 207 GLU A N 1
ATOM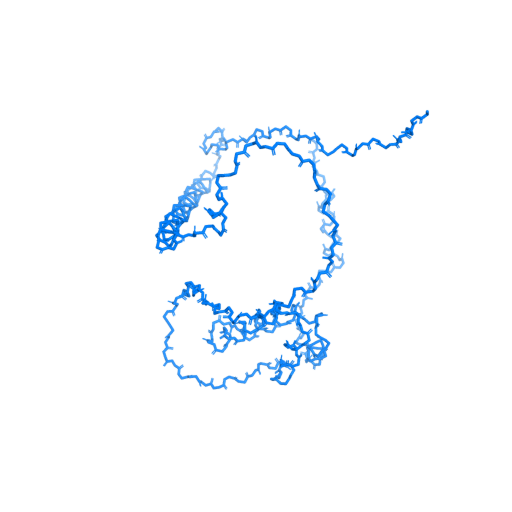 1562 C CA . GLU A 1 207 ? 19.987 -12.929 -11.361 1.00 56.12 207 GLU A CA 1
ATOM 1563 C C . GLU A 1 207 ? 20.588 -11.953 -10.346 1.00 56.12 207 GLU A C 1
ATOM 1565 O O . GLU A 1 207 ? 20.405 -10.735 -10.392 1.00 56.12 207 GLU A O 1
ATOM 1570 N N . VAL A 1 208 ? 21.233 -12.511 -9.325 1.00 71.69 208 VAL A N 1
ATOM 1571 C CA . VAL A 1 208 ? 22.084 -11.759 -8.424 1.00 71.69 208 VAL A CA 1
ATOM 1572 C C . VAL A 1 208 ? 23.175 -11.223 -9.327 1.00 71.69 208 VAL A C 1
ATOM 1574 O O . VAL A 1 208 ? 23.913 -12.018 -9.908 1.00 71.69 208 VAL A O 1
ATOM 1577 N N . ALA A 1 209 ? 23.218 -9.895 -9.474 1.00 70.38 209 ALA A N 1
ATOM 1578 C CA . ALA A 1 209 ? 24.229 -9.213 -10.269 1.00 70.38 209 ALA A CA 1
ATOM 1579 C C . ALA A 1 209 ? 25.584 -9.867 -9.993 1.00 70.38 209 ALA A C 1
ATOM 1581 O O . ALA A 1 209 ? 26.022 -9.936 -8.835 1.00 70.38 209 ALA A O 1
ATOM 1582 N N . SER A 1 210 ? 26.193 -10.418 -11.043 1.00 81.94 210 SER A N 1
ATOM 1583 C CA . SER A 1 210 ? 27.461 -11.123 -10.922 1.00 81.94 210 SER A CA 1
ATOM 1584 C C . SER A 1 210 ? 28.484 -10.175 -10.298 1.00 81.94 210 SER A C 1
ATOM 1586 O O . SER A 1 210 ? 28.388 -8.950 -10.445 1.00 81.94 210 SER A O 1
ATOM 1588 N N . SER A 1 211 ? 29.507 -10.704 -9.618 1.00 85.62 211 SER A N 1
ATOM 1589 C CA . SER A 1 211 ? 30.597 -9.837 -9.147 1.00 85.62 211 SER A CA 1
ATOM 1590 C C . SER A 1 211 ? 31.215 -9.033 -10.296 1.00 85.62 211 SER A C 1
ATOM 1592 O O . SER A 1 211 ? 31.713 -7.930 -10.075 1.00 85.62 211 SER A O 1
ATOM 1594 N N . ASP A 1 212 ? 31.123 -9.557 -11.521 1.00 86.12 212 ASP A N 1
ATOM 1595 C CA . ASP A 1 212 ? 31.558 -8.884 -12.741 1.00 86.12 212 ASP A CA 1
ATOM 1596 C C . ASP A 1 212 ? 30.669 -7.688 -13.117 1.00 86.12 212 ASP A C 1
ATOM 1598 O O . ASP A 1 212 ? 31.204 -6.649 -13.510 1.00 86.12 212 ASP A O 1
ATOM 1602 N N . ASP A 1 213 ? 29.349 -7.762 -12.912 1.00 89.75 213 ASP A N 1
ATOM 1603 C CA . ASP A 1 213 ? 28.420 -6.646 -13.161 1.00 89.75 213 ASP A CA 1
ATOM 1604 C C . ASP A 1 213 ? 28.674 -5.494 -12.182 1.00 89.75 213 ASP A C 1
ATOM 1606 O O . ASP A 1 213 ? 28.733 -4.320 -12.561 1.00 89.75 213 ASP A O 1
ATOM 1610 N N . MET A 1 214 ? 28.921 -5.831 -10.913 1.00 88.31 214 MET A N 1
ATOM 1611 C CA . MET A 1 214 ? 29.314 -4.860 -9.890 1.00 88.31 214 MET A CA 1
ATOM 1612 C C . MET A 1 214 ? 30.685 -4.236 -10.189 1.00 88.31 214 MET A C 1
ATOM 1614 O O . MET A 1 214 ? 30.870 -3.028 -10.016 1.00 88.31 214 MET A O 1
ATOM 1618 N N . ALA A 1 215 ? 31.646 -5.019 -10.689 1.00 87.00 215 ALA A N 1
ATOM 1619 C CA . ALA A 1 215 ? 32.950 -4.507 -11.106 1.00 87.00 215 ALA A CA 1
ATOM 1620 C C . ALA A 1 215 ? 32.854 -3.602 -12.350 1.00 87.00 215 ALA A C 1
ATOM 1622 O O . ALA A 1 215 ? 33.576 -2.603 -12.444 1.00 87.00 215 ALA A O 1
ATOM 1623 N N . ALA A 1 216 ? 31.958 -3.909 -13.291 1.00 83.69 216 ALA A N 1
ATOM 1624 C CA . ALA A 1 216 ? 31.688 -3.081 -14.464 1.00 83.69 216 ALA A CA 1
ATOM 1625 C C . ALA A 1 216 ? 31.053 -1.734 -14.079 1.00 83.69 216 ALA A C 1
ATOM 1627 O O . ALA A 1 216 ? 31.500 -0.688 -14.557 1.00 83.69 216 ALA A O 1
ATOM 1628 N N . LEU A 1 217 ? 30.089 -1.732 -13.151 1.00 82.75 217 LEU A N 1
ATOM 1629 C CA . LEU A 1 217 ? 29.496 -0.507 -12.601 1.00 82.75 217 LEU A CA 1
ATOM 1630 C C . LEU A 1 217 ? 30.529 0.369 -11.883 1.00 82.75 217 LEU A C 1
ATOM 1632 O O . LEU A 1 217 ? 30.554 1.584 -12.084 1.00 82.75 217 LEU A O 1
ATOM 1636 N N . LEU A 1 218 ? 31.432 -0.231 -11.101 1.00 87.25 218 LEU A N 1
ATOM 1637 C CA . LEU A 1 218 ? 32.512 0.508 -10.442 1.00 87.25 218 LEU A CA 1
ATOM 1638 C C . LEU A 1 218 ? 33.458 1.162 -11.456 1.00 87.25 218 LEU A C 1
ATOM 1640 O O . LEU A 1 218 ? 33.816 2.328 -11.289 1.00 87.25 218 LEU A O 1
ATOM 1644 N N . LYS A 1 219 ? 33.806 0.465 -12.543 1.00 84.38 219 LYS A N 1
ATOM 1645 C CA . LYS A 1 219 ? 34.626 1.028 -13.630 1.00 84.38 219 LYS A CA 1
ATOM 1646 C C . LYS A 1 219 ? 33.931 2.180 -14.358 1.00 84.38 219 LYS A C 1
ATOM 1648 O O . LYS A 1 219 ? 34.595 3.162 -14.671 1.00 84.38 219 LYS A O 1
ATOM 1653 N N . LEU A 1 220 ? 32.617 2.098 -14.579 1.00 80.81 220 LEU A N 1
ATOM 1654 C CA . LEU A 1 220 ? 31.832 3.201 -15.149 1.00 80.81 220 LEU A CA 1
ATOM 1655 C C . LEU A 1 220 ? 31.767 4.404 -14.200 1.00 80.81 220 LEU A C 1
ATOM 1657 O O . LEU A 1 220 ? 31.889 5.537 -14.652 1.00 80.81 220 LEU A O 1
ATOM 1661 N N . SER A 1 221 ? 31.653 4.176 -12.888 1.00 80.25 221 SER A N 1
ATOM 1662 C CA . SER A 1 221 ? 31.666 5.257 -11.891 1.00 80.25 221 SER A CA 1
ATOM 1663 C C . SER A 1 221 ? 33.040 5.922 -11.724 1.00 80.25 221 SER A C 1
ATOM 1665 O O . SER A 1 221 ? 33.120 7.101 -11.391 1.00 80.25 221 SER A O 1
ATOM 1667 N N . ALA A 1 222 ? 34.123 5.184 -11.993 1.00 75.44 222 ALA A N 1
ATOM 1668 C CA . ALA A 1 222 ? 35.498 5.685 -11.981 1.00 75.44 222 ALA A CA 1
ATOM 1669 C C . ALA A 1 222 ? 35.923 6.315 -13.325 1.00 75.44 222 ALA A C 1
ATOM 1671 O O . ALA A 1 222 ? 37.002 6.903 -13.426 1.00 75.44 222 ALA A O 1
ATOM 1672 N N . GLY A 1 223 ? 35.083 6.202 -14.358 1.00 62.09 223 GLY A N 1
ATOM 1673 C CA . GLY A 1 223 ? 35.303 6.734 -15.698 1.00 62.09 223 GLY A CA 1
ATOM 1674 C C . GLY A 1 223 ? 35.065 8.239 -15.790 1.00 62.09 223 GLY A C 1
ATOM 1675 O O . GLY A 1 223 ? 34.017 8.674 -16.244 1.00 62.09 223 GLY A O 1
ATOM 1676 N N . ALA A 1 224 ? 36.071 8.999 -15.357 1.00 53.06 224 ALA A N 1
ATOM 1677 C CA . ALA A 1 224 ? 36.551 10.258 -15.931 1.00 53.06 224 ALA A CA 1
ATOM 1678 C C . ALA A 1 224 ? 35.518 11.196 -16.590 1.00 53.06 224 ALA A C 1
ATOM 1680 O O . ALA A 1 224 ? 35.149 11.036 -17.752 1.00 53.06 224 ALA A O 1
ATOM 1681 N N . ILE A 1 225 ? 35.206 12.290 -15.891 1.00 52.62 225 ILE A N 1
ATOM 1682 C CA . ILE A 1 225 ? 34.895 13.569 -16.539 1.00 52.62 225 ILE A CA 1
ATOM 1683 C C . ILE A 1 225 ? 36.209 14.031 -17.195 1.00 52.62 225 ILE A C 1
ATOM 1685 O O . ILE A 1 225 ? 37.157 14.316 -16.455 1.00 52.62 225 ILE A O 1
ATOM 1689 N N . PRO A 1 226 ? 36.340 14.059 -18.535 1.00 57.66 226 PRO A N 1
ATOM 1690 C CA . PRO A 1 226 ? 37.481 14.719 -19.152 1.00 57.66 226 PRO A CA 1
ATOM 1691 C C . PRO A 1 226 ? 37.403 16.213 -18.814 1.00 57.66 226 PRO A C 1
ATOM 1693 O O . PRO A 1 226 ? 36.342 16.824 -18.955 1.00 57.66 226 PRO A O 1
ATOM 1696 N N . ALA A 1 227 ? 38.510 16.743 -18.291 1.00 51.69 227 ALA A N 1
ATOM 1697 C CA . ALA A 1 227 ? 38.675 18.155 -17.954 1.00 51.69 227 ALA A CA 1
ATOM 1698 C C . ALA A 1 227 ? 38.558 19.065 -19.186 1.00 51.69 227 ALA A C 1
ATOM 1700 O O . ALA A 1 227 ? 38.971 18.623 -20.284 1.00 51.69 227 ALA A O 1
#

Radius of gyration: 31.67 Å; Cα contacts (8 Å, |Δi|>4): 54; chains: 1; bounding box: 62×64×88 Å

Solvent-accessible surface area (backbone atoms only — not comparable to full-atom values): 15005 Å² total; per-residue (Å²): 138,81,88,82,79,93,69,83,77,82,85,84,70,82,73,74,71,82,73,77,76,75,78,82,57,92,82,79,76,82,84,67,63,93,58,47,65,56,51,54,50,52,52,50,53,48,53,52,51,52,49,52,53,52,52,52,55,46,57,48,51,54,50,54,49,50,53,48,53,51,51,51,52,51,47,69,74,50,70,77,75,65,94,64,82,79,71,68,92,74,76,98,70,90,77,92,76,90,78,81,87,75,92,73,87,80,80,77,78,81,71,84,75,79,77,77,76,77,76,71,86,71,82,78,70,90,72,76,94,67,79,84,70,84,76,73,68,58,82,65,53,46,71,70,49,54,52,54,30,51,72,58,35,56,73,69,56,33,51,53,53,52,51,47,52,51,35,35,75,68,70,76,40,53,70,66,59,46,50,52,58,53,54,75,48,24,90,59,14,71,60,40,41,52,40,63,65,69,37,81,74,72,82,73,79,69,80,68,75,47,75,64,55,55,51,50,52,50,51,58,74,67,56,69,84,83,128

pLDDT: mean 73.66, std 20.35, range [39.84, 97.31]